Protein AF-A0A662F6Q1-F1 (afdb_monomer_lite)

Secondary structure (DSSP, 8-state):
-------------------PPPPHHHHHHTEETTEE---SSHHHHHHHHHHHHHHHHHHT--TT--TT-HHHHHHS---GGGHHHHHHHHHHHHHHIIIIITT-TTHHHHHHHHHHHHHHHHHTSHHHHHHHHHH-HHHHHTT---HHHHHHHHHHHHHHHHTTHHHHHHTTHHHHHHHHHHHHHHHH-

Radius of gyration: 21.84 Å; chains: 1; bounding box: 48×74×66 Å

Sequence (189 aa):
MRKLMLLVLMFLVGFGSLSYAMSLDDALALFHGSDIMIQYNDEGRATLEEMIAAFHDALGVPADLDETNEDVVMAFDIDSEQLDIVNKLSQAYYTYADVFLDGDPSERATYLSGKHWGLKALRMDPDFVAAESSDGFVAAVATSENLAGLYWASANWLRAGEFNVLEAVFAGVPEKTDALSRRCIELDD

Foldseek 3Di:
DDDDDDPDDPPPPPPPPPPPQQAQVNLVVLDDDNDRNADLDPVSLVSLVSSLVNLCVVQVPDPPQQLLDLVSLLPRDGDPVCLVSLLVNLVSLLCNLVRPQVPPPCSLSSLSSSLSSLVSSLVSDVQLVVLCVPPNNLRSLLVDPPLSSLVSNLSSLVVSCVVPVVVCVVVVSVVNSVSSVVSNVVNVD

pLDDT: mean 92.12, std 15.56, range [41.41, 98.94]

Structure (mmCIF, N/CA/C/O backbone):
data_AF-A0A662F6Q1-F1
#
_entry.id   AF-A0A662F6Q1-F1
#
loop_
_atom_site.group_PDB
_atom_site.id
_atom_site.type_symbol
_atom_site.label_atom_id
_atom_site.label_alt_id
_atom_site.label_comp_id
_atom_site.label_asym_id
_atom_site.label_entity_id
_atom_site.label_seq_id
_atom_site.pdbx_PDB_ins_code
_atom_site.Cartn_x
_atom_site.Cartn_y
_atom_site.Cartn_z
_atom_site.occupancy
_atom_site.B_iso_or_equiv
_atom_site.auth_seq_id
_atom_site.auth_comp_id
_atom_site.auth_asym_id
_atom_site.auth_atom_id
_atom_site.pdbx_PDB_model_num
ATOM 1 N N . MET A 1 1 ? 27.501 -54.738 -48.857 1.00 51.34 1 MET A N 1
ATOM 2 C CA . MET A 1 1 ? 28.481 -54.498 -47.772 1.00 51.34 1 MET A CA 1
ATOM 3 C C . MET A 1 1 ? 29.083 -53.099 -47.897 1.00 51.34 1 MET A C 1
ATOM 5 O O . MET A 1 1 ? 30.034 -52.915 -48.639 1.00 51.34 1 MET A O 1
ATOM 9 N N . ARG A 1 2 ? 28.487 -52.123 -47.205 1.00 41.41 2 ARG A N 1
ATOM 10 C CA . ARG A 1 2 ? 29.022 -50.798 -46.815 1.00 41.41 2 ARG A CA 1
ATOM 11 C C . ARG A 1 2 ? 27.922 -50.194 -45.921 1.00 41.41 2 ARG A C 1
ATOM 13 O O . ARG A 1 2 ? 26.905 -49.764 -46.439 1.00 41.41 2 ARG A O 1
ATOM 20 N N . LYS A 1 3 ? 27.879 -50.622 -44.651 1.00 44.47 3 LYS A N 1
ATOM 21 C CA . LYS A 1 3 ? 28.162 -49.764 -43.479 1.00 44.47 3 LYS A CA 1
ATOM 22 C C . LYS A 1 3 ? 27.286 -48.500 -43.542 1.00 44.47 3 LYS A C 1
ATOM 24 O O . LYS A 1 3 ? 27.617 -47.596 -44.290 1.00 44.47 3 LYS A O 1
ATOM 29 N N . LEU A 1 4 ? 26.076 -48.481 -42.977 1.00 49.56 4 LEU A N 1
ATOM 30 C CA . LEU A 1 4 ? 25.779 -48.457 -41.532 1.00 49.56 4 LEU A CA 1
ATOM 31 C C . LEU A 1 4 ? 26.655 -47.421 -40.802 1.00 49.56 4 LEU A C 1
ATOM 33 O O . LEU A 1 4 ? 27.668 -47.787 -40.221 1.00 49.56 4 LEU A O 1
ATOM 37 N N . MET A 1 5 ? 26.302 -46.143 -40.952 1.00 49.47 5 MET A N 1
ATOM 38 C CA . MET A 1 5 ? 26.811 -44.935 -40.272 1.00 49.47 5 MET A CA 1
ATOM 39 C C . MET A 1 5 ? 26.128 -43.768 -41.017 1.00 49.47 5 MET A C 1
ATOM 41 O O . MET A 1 5 ? 26.246 -43.710 -42.230 1.00 49.47 5 MET A O 1
ATOM 45 N N . LEU A 1 6 ? 25.331 -42.858 -40.471 1.00 44.12 6 LEU A N 1
ATOM 46 C CA . LEU A 1 6 ? 25.222 -42.297 -39.139 1.00 44.12 6 LEU A CA 1
ATOM 47 C C . LEU A 1 6 ? 23.737 -42.026 -38.856 1.00 44.12 6 LEU A C 1
ATOM 49 O O . LEU A 1 6 ? 23.114 -41.179 -39.489 1.00 44.12 6 LEU A O 1
ATOM 53 N N . LEU A 1 7 ? 23.203 -42.746 -37.877 1.00 48.00 7 LEU A N 1
ATOM 54 C CA . LEU A 1 7 ? 22.014 -42.377 -37.128 1.00 48.00 7 LEU A CA 1
ATOM 55 C C . LEU A 1 7 ? 22.542 -41.706 -35.851 1.00 48.00 7 LEU A C 1
ATOM 57 O O . LEU A 1 7 ? 22.899 -42.388 -34.898 1.00 48.00 7 LEU A O 1
ATOM 61 N N . VAL A 1 8 ? 22.715 -40.385 -35.891 1.00 49.31 8 VAL A N 1
ATOM 62 C CA . VAL A 1 8 ? 23.000 -39.526 -34.728 1.00 49.31 8 VAL A CA 1
ATOM 63 C C . VAL A 1 8 ? 22.029 -38.357 -34.873 1.00 49.31 8 VAL A C 1
ATOM 65 O O . VAL A 1 8 ? 22.216 -37.481 -35.706 1.00 49.31 8 VAL A O 1
ATOM 68 N N . LEU A 1 9 ? 20.820 -38.502 -34.339 1.00 45.47 9 LEU A N 1
ATOM 69 C CA . LEU A 1 9 ? 20.483 -37.955 -33.025 1.00 45.47 9 LEU A CA 1
ATOM 70 C C . LEU A 1 9 ? 20.738 -36.436 -32.951 1.00 45.47 9 LEU A C 1
ATOM 72 O O . LEU A 1 9 ? 21.496 -35.966 -32.114 1.00 45.47 9 LEU A O 1
ATOM 76 N N . MET A 1 10 ? 20.067 -35.660 -33.804 1.00 46.16 10 MET A N 1
ATOM 77 C CA . MET A 1 10 ? 19.691 -34.287 -33.451 1.00 46.16 10 MET A CA 1
ATOM 78 C C . MET A 1 10 ? 18.357 -34.346 -32.702 1.00 46.16 10 MET A C 1
ATOM 80 O O . MET A 1 10 ? 17.309 -33.955 -33.205 1.00 46.16 10 MET A O 1
ATOM 84 N N . PHE A 1 11 ? 18.409 -34.876 -31.478 1.00 45.88 11 PHE A N 1
ATOM 85 C CA . PHE A 1 11 ? 17.493 -34.446 -30.429 1.00 45.88 11 PHE A CA 1
ATOM 86 C C . PHE A 1 11 ? 17.928 -33.023 -30.068 1.00 45.88 11 PHE A C 1
ATOM 88 O O . PHE A 1 11 ? 18.724 -32.805 -29.158 1.00 45.88 11 PHE A O 1
ATOM 95 N N . LEU A 1 12 ? 17.455 -32.047 -30.843 1.00 46.53 12 LEU A N 1
ATOM 96 C CA . LEU A 1 12 ? 17.368 -30.667 -30.388 1.00 46.53 12 LEU A CA 1
ATOM 97 C C . LEU A 1 12 ? 16.283 -30.664 -29.307 1.00 46.53 12 LEU A C 1
ATOM 99 O O . LEU A 1 12 ? 15.119 -30.368 -29.555 1.00 46.53 12 LEU A O 1
ATOM 103 N N . VAL A 1 13 ? 16.675 -31.092 -28.105 1.00 50.56 13 VAL A N 1
ATOM 104 C CA . VAL A 1 13 ? 16.003 -30.694 -26.875 1.00 50.56 13 VAL A CA 1
ATOM 105 C C . VAL A 1 13 ? 16.227 -29.194 -26.818 1.00 50.56 13 VAL A C 1
ATOM 107 O O . VAL A 1 13 ? 17.269 -28.722 -26.369 1.00 50.56 13 VAL A O 1
ATOM 110 N N . GLY A 1 14 ? 15.280 -28.442 -27.376 1.00 45.53 14 GLY A N 1
ATOM 111 C CA . GLY A 1 14 ? 15.079 -27.077 -26.946 1.00 45.53 14 GLY A CA 1
ATOM 112 C C . GLY A 1 14 ? 14.823 -27.168 -25.454 1.00 45.53 14 GLY A C 1
ATOM 113 O O . GLY A 1 14 ? 13.735 -27.557 -25.037 1.00 45.53 14 GLY A O 1
ATOM 114 N N . PHE A 1 15 ? 15.858 -26.895 -24.662 1.00 46.69 15 PHE A N 1
ATOM 115 C CA . PHE A 1 15 ? 15.690 -26.386 -23.316 1.00 46.69 15 PHE A CA 1
ATOM 116 C C . PHE A 1 15 ? 14.888 -25.099 -23.491 1.00 46.69 15 PHE A C 1
ATOM 118 O O . PHE A 1 15 ? 15.446 -24.024 -23.687 1.00 46.69 15 PHE A O 1
ATOM 125 N N . GLY A 1 16 ? 13.561 -25.231 -23.534 1.00 43.19 16 GLY A N 1
ATOM 126 C CA . GLY A 1 16 ? 12.708 -24.139 -23.129 1.00 43.19 16 GLY A CA 1
ATOM 127 C C . GLY A 1 16 ? 13.173 -23.809 -21.726 1.00 43.19 16 GLY A C 1
ATOM 128 O O . GLY A 1 16 ? 13.164 -24.686 -20.860 1.00 43.19 16 GLY A O 1
ATOM 129 N N . SER A 1 17 ? 13.692 -22.602 -21.544 1.00 43.31 17 SER A N 1
ATOM 130 C CA . SER A 1 17 ? 13.865 -22.022 -20.227 1.00 43.31 17 SER A CA 1
ATOM 131 C C . SER A 1 17 ? 12.506 -22.156 -19.550 1.00 43.31 17 SER A C 1
ATOM 133 O O . SER A 1 17 ? 11.563 -21.453 -19.904 1.00 43.31 17 SER A O 1
ATOM 135 N N . LEU A 1 18 ? 12.358 -23.147 -18.673 1.00 46.00 18 LEU A N 1
ATOM 136 C CA . LEU A 1 18 ? 11.261 -23.170 -17.726 1.00 46.00 18 LEU A CA 1
ATOM 137 C C . LEU A 1 18 ? 11.560 -21.980 -16.821 1.00 46.00 18 LEU A C 1
ATOM 139 O O . LEU A 1 18 ? 12.354 -22.104 -15.892 1.00 46.00 18 LEU A O 1
ATOM 143 N N . SER A 1 19 ? 11.041 -20.808 -17.187 1.00 56.91 19 SER A N 1
ATOM 144 C CA . SER A 1 19 ? 10.956 -19.686 -16.263 1.00 56.91 19 SER A CA 1
ATOM 145 C C . SER A 1 19 ? 10.024 -20.179 -15.172 1.00 56.91 19 SER A C 1
ATOM 147 O O . SER A 1 19 ? 8.824 -20.333 -15.401 1.00 56.91 19 SER A O 1
ATOM 149 N N . TYR A 1 20 ? 10.595 -20.598 -14.050 1.00 67.12 20 TYR A N 1
ATOM 150 C CA . TYR A 1 20 ? 9.797 -20.886 -12.874 1.00 67.12 20 TYR A CA 1
ATOM 151 C C . TYR A 1 20 ? 9.303 -19.536 -12.371 1.00 67.12 20 TYR A C 1
ATOM 153 O O . TYR A 1 20 ? 10.116 -18.639 -12.168 1.00 67.12 20 TYR A O 1
ATOM 161 N N . ALA A 1 21 ? 7.986 -19.384 -12.241 1.00 87.06 21 ALA A N 1
ATOM 162 C CA . ALA A 1 21 ? 7.419 -18.232 -11.555 1.00 87.06 21 ALA A CA 1
ATOM 163 C C . ALA A 1 21 ? 8.021 -18.157 -10.143 1.00 87.06 21 ALA A C 1
ATOM 165 O O . ALA A 1 21 ? 8.200 -19.198 -9.498 1.00 87.06 21 ALA A O 1
ATOM 166 N N . MET A 1 22 ? 8.370 -16.948 -9.702 1.00 95.69 22 MET A N 1
ATOM 167 C CA . MET A 1 22 ? 8.921 -16.706 -8.372 1.00 95.69 22 MET A CA 1
ATOM 168 C C . MET A 1 22 ? 7.961 -17.243 -7.305 1.00 95.69 22 MET A C 1
ATOM 170 O O . MET A 1 22 ? 6.755 -17.011 -7.370 1.00 95.69 22 MET A O 1
ATOM 174 N N . SER A 1 23 ? 8.482 -17.993 -6.332 1.00 97.44 23 SER A N 1
ATOM 175 C CA . SER A 1 23 ? 7.669 -18.456 -5.208 1.00 97.44 23 SER A CA 1
ATOM 176 C C . SER A 1 23 ? 7.462 -17.336 -4.185 1.00 97.44 23 SER A C 1
ATOM 178 O O . SER A 1 23 ? 8.247 -16.390 -4.127 1.00 97.44 23 SER A O 1
ATOM 180 N N . LEU A 1 24 ? 6.440 -17.455 -3.329 1.00 97.75 24 LEU A N 1
ATOM 181 C CA . LEU A 1 24 ? 6.243 -16.509 -2.225 1.00 97.75 24 LEU A CA 1
ATOM 182 C C . LEU A 1 24 ? 7.481 -16.432 -1.314 1.00 97.75 24 LEU A C 1
ATOM 184 O O . LEU A 1 24 ? 7.874 -15.340 -0.919 1.00 97.75 24 LEU A O 1
ATOM 188 N N . ASP A 1 25 ? 8.114 -17.567 -1.011 1.00 98.00 25 ASP A N 1
ATOM 189 C CA . ASP A 1 25 ? 9.308 -17.604 -0.158 1.00 98.00 25 ASP A CA 1
ATOM 190 C C . ASP A 1 25 ? 10.487 -16.856 -0.801 1.00 98.00 25 ASP A C 1
ATOM 192 O O . ASP A 1 25 ? 11.189 -16.110 -0.116 1.00 98.00 25 ASP A O 1
ATOM 196 N N . ASP A 1 26 ? 10.679 -17.000 -2.118 1.00 97.56 26 ASP A N 1
ATOM 197 C CA . ASP A 1 26 ? 11.719 -16.274 -2.858 1.00 97.56 26 ASP A CA 1
ATOM 198 C C . ASP A 1 26 ? 11.424 -14.767 -2.905 1.00 97.56 26 ASP A C 1
ATOM 200 O O . ASP A 1 26 ? 12.321 -13.956 -2.676 1.00 97.56 26 ASP A O 1
ATOM 204 N N . ALA A 1 27 ? 10.161 -14.385 -3.129 1.00 97.88 27 ALA A N 1
ATOM 205 C CA . ALA A 1 27 ? 9.714 -12.992 -3.101 1.00 97.88 27 ALA A CA 1
ATOM 206 C C . ALA A 1 27 ? 9.932 -12.352 -1.721 1.00 97.88 27 ALA A C 1
ATOM 208 O O . ALA A 1 27 ? 10.414 -11.224 -1.612 1.00 97.88 27 ALA A O 1
ATOM 209 N N . LEU A 1 28 ? 9.624 -13.082 -0.646 1.00 97.94 28 LEU A N 1
ATOM 210 C CA . LEU A 1 28 ? 9.859 -12.632 0.725 1.00 97.94 28 LEU A CA 1
ATOM 211 C C . LEU A 1 28 ? 11.353 -12.544 1.057 1.00 97.94 28 LEU A C 1
ATOM 213 O O . LEU A 1 28 ? 11.748 -11.654 1.808 1.00 97.94 28 LEU A O 1
ATOM 217 N N . ALA A 1 29 ? 12.193 -13.406 0.480 1.00 97.69 29 ALA A N 1
ATOM 218 C CA . ALA A 1 29 ? 13.641 -13.375 0.680 1.00 97.69 29 ALA A CA 1
ATOM 219 C C . ALA A 1 29 ? 14.320 -12.124 0.089 1.00 97.69 29 ALA A C 1
ATOM 221 O O . ALA A 1 29 ? 15.439 -11.802 0.489 1.00 97.69 29 ALA A O 1
ATOM 222 N N . LEU A 1 30 ? 13.654 -11.393 -0.816 1.00 97.44 30 LEU A N 1
ATOM 223 C CA . LEU A 1 30 ? 14.132 -10.100 -1.325 1.00 97.44 30 LEU A CA 1
ATOM 224 C C . LEU A 1 30 ? 14.039 -8.976 -0.282 1.00 97.44 30 LEU A C 1
ATOM 226 O O . LEU A 1 30 ? 14.691 -7.941 -0.440 1.00 97.44 30 LEU A O 1
ATOM 230 N N . PHE A 1 31 ? 13.260 -9.161 0.788 1.00 97.69 31 PHE A N 1
ATOM 231 C CA . PHE A 1 31 ? 13.191 -8.202 1.884 1.00 97.69 31 PHE A CA 1
ATOM 232 C C . PHE A 1 31 ? 14.358 -8.369 2.853 1.00 97.69 31 PHE A C 1
ATOM 234 O O . PHE A 1 31 ? 14.544 -9.418 3.470 1.00 97.69 31 PHE A O 1
ATOM 241 N N . HIS A 1 32 ? 15.108 -7.292 3.064 1.00 94.75 32 HIS A N 1
ATOM 242 C CA . HIS A 1 32 ? 16.099 -7.193 4.129 1.00 94.75 32 HIS A CA 1
ATOM 243 C C . HIS A 1 32 ? 15.610 -6.168 5.156 1.00 94.75 32 HIS A C 1
ATOM 245 O O . HIS A 1 32 ? 15.836 -4.968 5.024 1.00 94.75 32 HIS A O 1
ATOM 251 N N . GLY A 1 33 ? 14.911 -6.648 6.187 1.00 92.62 33 GLY A N 1
ATOM 252 C CA . GLY A 1 33 ? 14.166 -5.768 7.088 1.00 92.62 33 GLY A CA 1
ATOM 253 C C . GLY A 1 33 ? 12.922 -5.221 6.388 1.00 92.62 33 GLY A C 1
ATOM 254 O O . GLY A 1 33 ? 12.104 -6.002 5.902 1.00 92.62 33 GLY A O 1
ATOM 255 N N . SER A 1 34 ? 12.780 -3.895 6.341 1.00 90.81 34 SER A N 1
ATOM 256 C CA . SER A 1 34 ? 11.700 -3.212 5.617 1.00 90.81 34 SER A CA 1
ATOM 257 C C . SER A 1 34 ? 12.021 -2.947 4.149 1.00 90.81 34 SER A C 1
ATOM 259 O O . SER A 1 34 ? 11.124 -2.539 3.424 1.00 90.81 34 SER A O 1
ATOM 261 N N . ASP A 1 35 ? 13.260 -3.149 3.701 1.00 93.69 35 ASP A N 1
ATOM 262 C CA . ASP A 1 35 ? 13.707 -2.702 2.381 1.00 93.69 35 ASP A CA 1
ATOM 263 C C . ASP A 1 35 ? 13.710 -3.845 1.363 1.00 93.69 35 ASP A C 1
ATOM 265 O O . ASP A 1 35 ? 14.066 -4.980 1.689 1.00 93.69 35 ASP A O 1
ATOM 269 N N . ILE A 1 36 ? 13.347 -3.534 0.115 1.00 97.00 36 ILE A N 1
ATOM 270 C CA . ILE A 1 36 ? 13.427 -4.464 -1.018 1.00 97.00 36 ILE A CA 1
ATOM 271 C C . ILE A 1 36 ? 14.819 -4.352 -1.647 1.00 97.00 36 ILE A C 1
ATOM 273 O O . ILE A 1 36 ? 15.200 -3.297 -2.157 1.00 97.00 36 ILE A O 1
ATOM 277 N N . MET A 1 37 ? 15.577 -5.447 -1.637 1.00 95.94 37 MET A N 1
ATOM 278 C CA . MET A 1 37 ? 16.944 -5.489 -2.157 1.00 95.94 37 MET A CA 1
ATOM 279 C C . MET A 1 37 ? 16.971 -6.002 -3.595 1.00 95.94 37 MET A C 1
ATOM 281 O O . MET A 1 37 ? 17.050 -7.202 -3.847 1.00 95.94 37 MET A O 1
ATOM 285 N N . ILE A 1 38 ? 16.961 -5.073 -4.548 1.00 94.75 38 ILE A N 1
ATOM 286 C CA . ILE A 1 38 ? 16.990 -5.363 -5.987 1.00 94.75 38 ILE A CA 1
ATOM 287 C C . ILE A 1 38 ? 18.036 -4.514 -6.708 1.00 94.75 38 ILE A C 1
ATOM 289 O O . ILE A 1 38 ? 18.454 -3.454 -6.239 1.00 94.75 38 ILE A O 1
ATOM 293 N N . GLN A 1 39 ? 18.493 -4.997 -7.862 1.00 94.38 39 GLN A N 1
ATOM 294 C CA . GLN A 1 39 ? 19.428 -4.251 -8.699 1.00 94.38 39 GLN A CA 1
ATOM 295 C C . GLN A 1 39 ? 18.710 -3.119 -9.433 1.00 94.38 39 GLN A C 1
ATOM 297 O O . GLN A 1 39 ? 17.582 -3.282 -9.884 1.00 94.38 39 GLN A O 1
ATOM 302 N N . TYR A 1 40 ? 19.383 -1.986 -9.625 1.00 95.44 40 TYR A N 1
ATOM 303 C CA . TYR A 1 40 ? 18.823 -0.898 -10.423 1.00 95.44 40 TYR A CA 1
ATOM 304 C C . TYR A 1 40 ? 19.158 -1.072 -11.915 1.00 95.44 40 TYR A C 1
ATOM 306 O O . TYR A 1 40 ? 20.058 -0.425 -12.452 1.00 95.44 40 TYR A O 1
ATOM 314 N N . ASN A 1 41 ? 18.492 -2.034 -12.557 1.00 96.69 41 ASN A N 1
ATOM 315 C CA . ASN A 1 41 ? 18.597 -2.371 -13.981 1.00 96.69 41 ASN A CA 1
ATOM 316 C C . ASN A 1 41 ? 17.357 -3.170 -14.447 1.00 96.69 41 ASN A C 1
ATOM 318 O O . ASN A 1 41 ? 16.467 -3.457 -13.649 1.00 96.69 41 ASN A O 1
ATOM 322 N N . ASP A 1 42 ? 17.314 -3.563 -15.724 1.00 96.31 42 ASP A N 1
ATOM 323 C CA . ASP A 1 42 ? 16.191 -4.326 -16.300 1.00 96.31 42 ASP A CA 1
ATOM 324 C C . ASP A 1 42 ? 15.955 -5.687 -15.619 1.00 96.31 42 ASP A C 1
ATOM 326 O O . ASP A 1 42 ? 14.822 -6.158 -15.550 1.00 96.31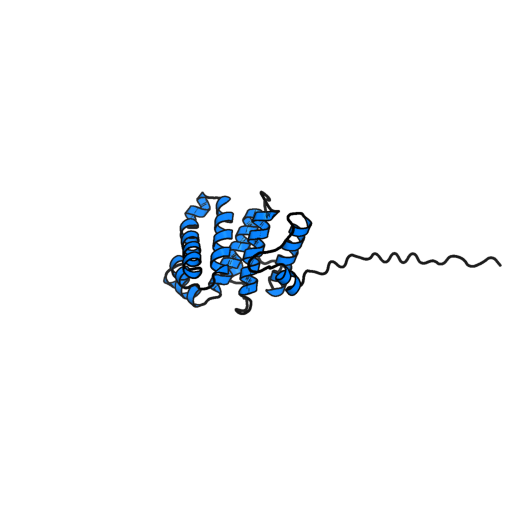 42 ASP A O 1
ATOM 330 N N . GLU A 1 43 ? 17.005 -6.322 -15.090 1.00 96.06 43 GLU A N 1
ATOM 331 C CA . GLU A 1 43 ? 16.882 -7.585 -14.351 1.00 96.06 43 GLU A CA 1
ATOM 332 C C . GLU A 1 43 ? 16.184 -7.367 -13.003 1.00 96.06 43 GLU A C 1
ATOM 334 O O . GLU A 1 43 ? 15.279 -8.120 -12.643 1.00 96.06 43 GLU A O 1
ATOM 339 N N . GLY A 1 44 ? 16.544 -6.307 -12.276 1.00 96.31 44 GLY A N 1
ATOM 340 C CA . GLY A 1 44 ? 15.866 -5.935 -11.037 1.00 96.31 44 GLY A CA 1
ATOM 341 C C . GLY A 1 44 ? 14.428 -5.473 -11.259 1.00 96.31 44 GLY A C 1
ATOM 342 O O . GLY A 1 44 ? 13.562 -5.807 -10.454 1.00 96.31 44 GLY A O 1
ATOM 343 N N . ARG A 1 45 ? 14.150 -4.798 -12.383 1.00 97.50 45 ARG A N 1
ATOM 344 C CA . ARG A 1 45 ? 12.779 -4.495 -12.815 1.00 97.50 45 ARG A CA 1
ATOM 345 C C . ARG A 1 45 ? 11.961 -5.779 -12.969 1.00 97.50 45 ARG A C 1
ATOM 347 O O . ARG A 1 45 ? 10.911 -5.897 -12.348 1.00 97.50 45 ARG A O 1
ATOM 354 N N . ALA A 1 46 ? 12.460 -6.737 -13.753 1.00 97.06 46 ALA A N 1
ATOM 355 C CA . ALA A 1 46 ? 11.782 -8.015 -13.976 1.00 97.06 46 ALA A CA 1
ATOM 356 C C . ALA A 1 46 ? 11.604 -8.803 -12.667 1.00 97.06 46 ALA A C 1
ATOM 358 O O . ALA A 1 46 ? 10.542 -9.360 -12.417 1.00 97.06 46 ALA A O 1
ATOM 359 N N . THR A 1 47 ? 12.612 -8.780 -11.791 1.00 97.00 47 THR A N 1
ATOM 36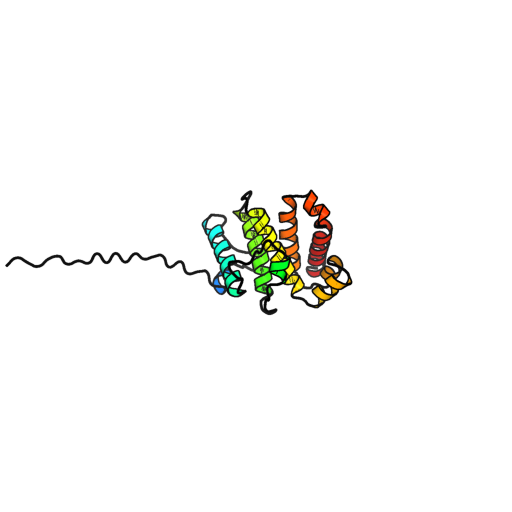0 C CA . THR A 1 47 ? 12.546 -9.400 -10.457 1.00 97.00 47 THR A CA 1
ATOM 361 C C . THR A 1 47 ? 11.399 -8.816 -9.628 1.00 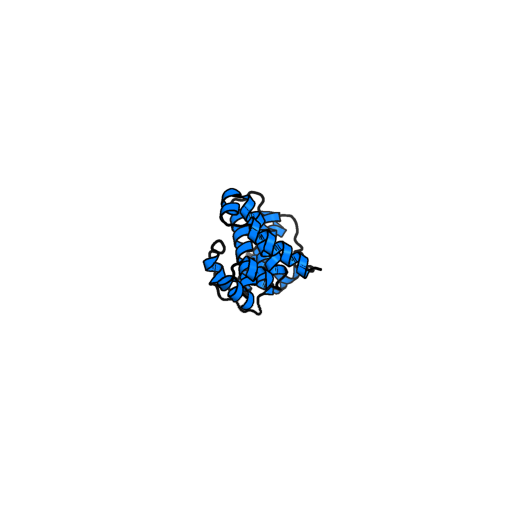97.00 47 THR A C 1
ATOM 363 O O . THR A 1 47 ? 10.681 -9.551 -8.957 1.00 97.00 47 THR A O 1
ATOM 366 N N . LEU A 1 48 ? 11.198 -7.497 -9.674 1.00 97.44 48 LEU A N 1
ATOM 367 C CA . LEU A 1 48 ? 10.131 -6.842 -8.923 1.00 97.44 48 LEU A CA 1
ATOM 368 C C . LEU A 1 48 ? 8.736 -7.110 -9.515 1.00 97.44 48 LEU A C 1
ATOM 370 O O . LEU A 1 48 ? 7.773 -7.258 -8.767 1.00 97.44 48 LEU A O 1
ATOM 374 N N . GLU A 1 49 ? 8.626 -7.233 -10.839 1.00 97.81 49 GLU A N 1
ATOM 375 C CA . GLU A 1 49 ? 7.396 -7.684 -11.507 1.00 97.81 49 GLU A CA 1
ATOM 376 C C . GLU A 1 49 ? 7.038 -9.125 -11.096 1.00 97.81 49 GLU A C 1
ATOM 378 O O . GLU A 1 49 ? 5.889 -9.407 -10.754 1.00 97.81 49 GLU A O 1
ATOM 383 N N . GLU A 1 50 ? 8.022 -10.029 -11.056 1.00 97.88 50 GLU A N 1
ATOM 384 C CA . GLU A 1 50 ? 7.836 -11.409 -10.586 1.00 97.88 50 GLU A CA 1
ATOM 385 C C . GLU A 1 50 ? 7.469 -11.476 -9.096 1.00 97.88 50 GLU A C 1
ATOM 387 O O . GLU A 1 50 ? 6.638 -12.291 -8.702 1.00 97.88 50 GLU A O 1
ATOM 392 N N . MET A 1 51 ? 8.034 -10.591 -8.273 1.00 98.31 51 MET A N 1
ATOM 393 C CA . MET A 1 51 ? 7.693 -10.450 -6.856 1.00 98.31 51 MET A CA 1
ATOM 394 C C . MET A 1 51 ? 6.237 -10.007 -6.658 1.00 98.31 51 MET A C 1
ATOM 396 O O . MET A 1 51 ? 5.533 -10.577 -5.824 1.00 98.31 51 MET A O 1
ATOM 400 N N . ILE A 1 52 ? 5.757 -9.032 -7.441 1.00 98.50 52 ILE A N 1
ATOM 401 C CA . ILE A 1 52 ? 4.344 -8.616 -7.438 1.00 98.50 52 ILE A CA 1
ATOM 402 C C . ILE A 1 52 ? 3.445 -9.792 -7.840 1.00 98.50 52 ILE A C 1
ATOM 404 O O . ILE A 1 52 ? 2.470 -10.076 -7.144 1.00 98.50 52 ILE A O 1
ATOM 408 N N . ALA A 1 53 ? 3.808 -10.525 -8.897 1.00 98.38 53 ALA A N 1
ATOM 409 C CA . ALA A 1 53 ? 3.064 -11.705 -9.335 1.00 98.38 53 ALA A CA 1
ATOM 410 C C . ALA A 1 53 ? 3.016 -12.805 -8.257 1.00 98.38 53 ALA A C 1
ATOM 412 O O . ALA A 1 53 ? 1.962 -13.390 -8.021 1.00 98.38 53 ALA A O 1
ATOM 413 N N . ALA A 1 54 ? 4.117 -13.045 -7.539 1.00 98.50 54 ALA A N 1
ATOM 414 C CA . ALA A 1 54 ? 4.153 -14.006 -6.437 1.00 98.50 54 ALA A CA 1
ATOM 415 C C . ALA A 1 54 ? 3.217 -13.607 -5.279 1.00 98.50 54 ALA A C 1
ATOM 417 O O . ALA A 1 54 ? 2.574 -14.471 -4.676 1.00 98.50 54 ALA A O 1
ATOM 418 N N . PHE A 1 55 ? 3.098 -12.309 -4.972 1.00 98.69 55 PHE A N 1
ATOM 419 C CA . PHE A 1 55 ? 2.126 -11.825 -3.986 1.00 98.69 55 PHE A CA 1
ATOM 420 C C . PHE A 1 55 ? 0.689 -11.934 -4.479 1.00 98.69 55 PHE A C 1
ATOM 422 O O . PHE A 1 55 ? -0.175 -12.332 -3.699 1.00 98.69 55 PHE A O 1
ATOM 429 N N . HIS A 1 56 ? 0.423 -11.635 -5.751 1.00 98.62 56 HIS A N 1
ATOM 430 C CA . HIS A 1 56 ? -0.887 -11.873 -6.358 1.00 98.62 56 HIS A CA 1
ATOM 431 C C . HIS A 1 56 ? -1.300 -13.336 -6.245 1.00 98.62 56 HIS A C 1
ATOM 433 O O . HIS A 1 56 ? -2.389 -13.614 -5.748 1.00 98.62 56 HIS A O 1
ATOM 439 N N . ASP A 1 57 ? -0.416 -14.263 -6.612 1.00 98.12 57 ASP A N 1
ATOM 440 C CA . ASP A 1 57 ? -0.669 -15.701 -6.513 1.00 98.12 57 ASP A CA 1
ATOM 441 C C . ASP A 1 57 ? -0.930 -16.131 -5.061 1.00 98.12 57 ASP A C 1
ATOM 443 O O . ASP A 1 57 ? -1.871 -16.880 -4.792 1.00 98.12 57 ASP A O 1
ATOM 447 N N . ALA A 1 58 ? -0.141 -15.626 -4.108 1.00 98.25 58 ALA A N 1
ATOM 448 C CA . ALA A 1 58 ? -0.311 -15.924 -2.686 1.00 98.25 58 ALA A CA 1
ATOM 449 C C . ALA A 1 58 ? -1.640 -15.401 -2.117 1.00 98.25 58 ALA A C 1
ATOM 451 O O . ALA A 1 58 ? -2.270 -16.074 -1.301 1.00 98.25 58 ALA A O 1
ATOM 452 N N . LEU A 1 59 ? -2.067 -14.213 -2.546 1.00 98.44 59 LEU A N 1
ATOM 453 C CA . LEU A 1 59 ? -3.332 -13.588 -2.155 1.00 98.44 59 LEU A CA 1
ATOM 454 C C . LEU A 1 59 ? -4.531 -14.120 -2.959 1.00 98.44 59 LEU A C 1
ATOM 456 O O . LEU A 1 59 ? -5.671 -13.801 -2.634 1.00 98.44 59 LEU A O 1
ATOM 460 N N . GLY A 1 60 ? -4.297 -14.917 -4.006 1.00 98.12 60 GLY A N 1
ATOM 461 C CA . GLY A 1 60 ? -5.342 -15.398 -4.909 1.00 98.12 60 GLY A CA 1
ATOM 462 C C . GLY A 1 60 ? -5.973 -14.293 -5.760 1.00 98.12 60 GLY A C 1
ATOM 463 O O . GLY A 1 60 ? -7.152 -14.394 -6.106 1.00 98.12 60 GLY A O 1
ATOM 464 N N . VAL A 1 61 ? -5.219 -13.233 -6.073 1.00 98.06 61 VAL A N 1
ATOM 465 C CA . VAL A 1 61 ? -5.693 -12.094 -6.871 1.00 98.06 61 VAL A CA 1
ATOM 466 C C . VAL A 1 61 ? -6.053 -12.569 -8.283 1.00 98.06 61 VAL A C 1
ATOM 468 O O . VAL A 1 61 ? -5.210 -13.145 -8.973 1.00 98.06 61 VAL A O 1
ATOM 471 N N . PRO A 1 62 ? -7.295 -12.346 -8.750 1.00 97.38 62 PRO A N 1
ATOM 472 C CA . PRO A 1 62 ? -7.677 -12.678 -10.114 1.00 97.38 62 PRO A CA 1
ATOM 473 C C . PRO A 1 62 ? -6.877 -11.861 -11.130 1.00 97.38 62 PRO A C 1
ATOM 475 O O . PRO A 1 62 ? -6.715 -10.655 -10.972 1.00 97.38 62 PRO A O 1
ATOM 478 N N . ALA A 1 63 ? -6.453 -12.498 -12.223 1.00 94.81 63 ALA A N 1
ATOM 479 C CA . ALA A 1 63 ? -5.687 -11.838 -13.285 1.00 94.81 63 ALA A CA 1
ATOM 480 C C . ALA A 1 63 ? -6.441 -10.684 -13.984 1.00 94.81 63 ALA A C 1
ATOM 482 O O . ALA A 1 63 ? -5.833 -9.905 -14.714 1.00 94.81 63 ALA A O 1
ATOM 483 N N . ASP A 1 64 ? -7.762 -10.603 -13.816 1.00 96.25 64 ASP A N 1
ATOM 484 C CA . ASP A 1 64 ? -8.638 -9.566 -14.361 1.00 96.25 64 ASP A CA 1
ATOM 485 C C . ASP A 1 64 ? -9.133 -8.557 -13.309 1.00 96.25 64 ASP A C 1
ATOM 487 O O . ASP A 1 64 ? -9.992 -7.728 -13.622 1.00 96.25 64 ASP A O 1
ATOM 491 N N . LEU A 1 65 ? -8.602 -8.596 -12.079 1.00 98.19 65 LEU A N 1
ATOM 492 C CA . LEU A 1 65 ? -8.906 -7.597 -11.057 1.00 98.19 65 LEU A CA 1
ATOM 493 C C . LEU A 1 65 ? -8.373 -6.223 -11.497 1.00 98.19 65 LEU A C 1
ATOM 495 O O . LEU A 1 65 ? -7.179 -6.044 -11.720 1.00 98.19 65 LEU A O 1
ATOM 499 N N . ASP A 1 66 ? -9.254 -5.227 -11.591 1.00 98.38 66 ASP A N 1
ATOM 500 C CA . ASP A 1 66 ? -8.840 -3.843 -11.834 1.00 98.38 66 ASP A CA 1
ATOM 501 C C . ASP A 1 66 ? -8.324 -3.208 -10.537 1.00 98.38 66 ASP A C 1
ATOM 503 O O . ASP A 1 66 ? -9.075 -2.608 -9.767 1.00 98.38 66 ASP A O 1
ATOM 507 N N . GLU A 1 67 ? -7.021 -3.332 -10.297 1.00 98.44 67 GLU A N 1
ATOM 508 C CA . GLU A 1 67 ? -6.358 -2.778 -9.111 1.00 98.44 67 GLU A CA 1
ATOM 509 C C . GLU A 1 67 ? -6.330 -1.238 -9.089 1.00 98.44 67 GLU A C 1
ATOM 511 O O . GLU A 1 67 ? -6.114 -0.627 -8.039 1.00 98.44 67 GLU A O 1
ATOM 516 N N . THR A 1 68 ? -6.626 -0.579 -10.215 1.00 98.06 68 THR A N 1
ATOM 517 C CA . THR A 1 68 ? -6.763 0.884 -10.272 1.00 98.06 68 THR A CA 1
ATOM 518 C C . THR A 1 68 ? -8.124 1.375 -9.776 1.00 98.06 68 THR A C 1
ATOM 520 O O . THR A 1 68 ? -8.325 2.582 -9.618 1.00 98.06 68 THR A O 1
ATOM 523 N N . ASN A 1 69 ? -9.046 0.459 -9.472 1.00 98.44 69 ASN A N 1
ATOM 524 C CA . ASN A 1 69 ? -10.355 0.751 -8.915 1.00 98.44 69 ASN A CA 1
ATOM 525 C C . ASN A 1 69 ? -10.404 0.385 -7.424 1.00 98.44 69 ASN A C 1
ATOM 527 O O . ASN A 1 69 ? -10.387 -0.787 -7.050 1.00 98.44 69 ASN A O 1
ATOM 531 N N . GLU A 1 70 ? -10.502 1.407 -6.568 1.00 98.12 70 GLU A N 1
ATOM 532 C CA . GLU A 1 70 ? -10.520 1.231 -5.113 1.00 98.12 70 GLU A CA 1
ATOM 533 C C . GLU A 1 70 ? -11.641 0.288 -4.658 1.00 98.12 70 GLU A C 1
ATOM 535 O O . GLU A 1 70 ? -11.382 -0.631 -3.885 1.00 98.12 70 GLU A O 1
ATOM 540 N N . ASP A 1 71 ? -12.861 0.460 -5.174 1.00 98.38 71 ASP A N 1
ATOM 541 C CA . ASP A 1 71 ? -14.027 -0.329 -4.759 1.00 98.38 71 ASP A CA 1
ATOM 542 C C . ASP A 1 71 ? -13.846 -1.819 -5.084 1.00 98.38 71 ASP A C 1
ATOM 544 O O . ASP A 1 71 ? -14.248 -2.686 -4.305 1.00 98.38 71 ASP A O 1
ATOM 548 N N . VAL A 1 72 ? -13.203 -2.122 -6.215 1.00 98.50 72 VAL A N 1
ATOM 549 C CA . VAL A 1 72 ? -12.913 -3.493 -6.657 1.00 98.50 72 VAL A CA 1
ATOM 550 C C . VAL A 1 72 ? -11.890 -4.157 -5.732 1.00 98.50 72 VAL A C 1
ATOM 552 O O . VAL A 1 72 ? -12.128 -5.271 -5.264 1.00 98.50 72 VAL A O 1
ATOM 555 N N . VAL A 1 73 ? -10.799 -3.462 -5.396 1.00 98.62 73 VAL A N 1
ATOM 556 C CA . VAL A 1 73 ? -9.785 -3.966 -4.451 1.00 98.62 73 VAL A CA 1
ATOM 557 C C . VAL A 1 73 ? -10.375 -4.125 -3.044 1.00 98.62 73 VAL A C 1
ATOM 559 O O . VAL A 1 73 ? -10.138 -5.131 -2.372 1.00 98.62 73 VAL A O 1
ATOM 562 N N . MET A 1 74 ? -11.198 -3.177 -2.585 1.00 98.44 74 MET A N 1
ATOM 563 C CA . MET A 1 74 ? -11.848 -3.272 -1.272 1.00 98.44 74 MET A CA 1
ATOM 564 C C . MET A 1 74 ? -12.828 -4.444 -1.184 1.00 98.44 74 MET A C 1
ATOM 566 O O . MET A 1 74 ? -12.900 -5.081 -0.134 1.00 98.44 74 MET A O 1
ATOM 570 N N . ALA A 1 75 ? -13.541 -4.763 -2.264 1.00 98.12 75 ALA A N 1
ATOM 571 C CA . ALA A 1 75 ? -14.488 -5.875 -2.302 1.00 98.12 75 ALA A CA 1
ATOM 572 C C . ALA A 1 75 ? -13.823 -7.261 -2.388 1.00 98.12 75 ALA A C 1
ATOM 574 O O . ALA A 1 75 ? -14.470 -8.257 -2.065 1.00 98.12 75 ALA A O 1
ATOM 575 N N . PHE A 1 76 ? -12.562 -7.344 -2.821 1.00 98.25 76 PHE A N 1
ATOM 576 C CA . PHE A 1 76 ? -11.834 -8.609 -2.933 1.00 98.25 76 PHE A CA 1
ATOM 577 C C . PHE A 1 76 ? -11.511 -9.192 -1.548 1.00 98.25 76 PHE A C 1
ATOM 579 O O . PHE A 1 76 ? -10.814 -8.559 -0.764 1.00 98.25 76 PHE A O 1
ATOM 586 N N . ASP A 1 77 ? -12.037 -10.368 -1.211 1.00 97.69 77 ASP A N 1
ATOM 587 C CA . ASP A 1 77 ? -11.873 -10.960 0.124 1.00 97.69 77 ASP A CA 1
ATOM 588 C C . ASP A 1 77 ? -10.456 -11.509 0.345 1.00 97.69 77 ASP A C 1
ATOM 590 O O . ASP A 1 77 ? -9.894 -12.146 -0.544 1.00 97.69 77 ASP A O 1
ATOM 594 N N . ILE A 1 78 ? -9.883 -11.248 1.522 1.00 97.62 78 ILE A N 1
ATOM 595 C CA . ILE A 1 78 ? -8.514 -11.644 1.886 1.00 97.62 78 ILE A CA 1
ATOM 596 C C . ILE A 1 78 ? -8.512 -12.080 3.337 1.00 97.62 78 ILE A C 1
ATOM 598 O O . ILE A 1 78 ? -9.083 -11.400 4.193 1.00 97.62 78 ILE A O 1
ATOM 602 N N . ASP A 1 79 ? -7.820 -13.178 3.622 1.00 97.44 79 ASP A N 1
ATOM 603 C CA . ASP A 1 79 ? -7.649 -13.624 4.994 1.00 97.44 79 ASP A CA 1
ATOM 604 C C . ASP A 1 79 ? -6.833 -12.595 5.794 1.00 97.44 79 ASP A C 1
ATOM 606 O O . ASP A 1 79 ? -5.773 -12.133 5.369 1.00 97.44 79 ASP A O 1
ATOM 610 N N . SER A 1 80 ? -7.311 -12.257 6.990 1.00 96.06 80 SER A N 1
ATOM 611 C CA . SER A 1 80 ? -6.594 -11.416 7.950 1.00 96.06 80 SER A CA 1
ATOM 612 C C . SER A 1 80 ? -5.155 -11.879 8.228 1.00 96.06 80 SER A C 1
ATOM 614 O O . SER A 1 80 ? -4.287 -11.040 8.469 1.00 96.06 80 SER A O 1
ATOM 616 N N . GLU A 1 81 ? -4.869 -13.183 8.135 1.00 97.75 81 GLU A N 1
ATOM 617 C CA . GLU A 1 81 ? -3.518 -13.739 8.300 1.00 97.75 81 GLU A CA 1
ATOM 618 C C . GLU A 1 81 ? -2.546 -13.295 7.190 1.00 97.75 81 GLU A C 1
ATOM 620 O O . GLU A 1 81 ? -1.330 -13.344 7.371 1.00 97.75 81 GLU A O 1
ATOM 625 N N . GLN A 1 82 ? -3.060 -12.807 6.058 1.00 98.44 82 GLN A N 1
ATOM 626 C CA . GLN A 1 82 ? -2.272 -12.357 4.907 1.00 98.44 82 GLN A CA 1
ATOM 627 C C . GLN A 1 82 ? -1.986 -10.849 4.916 1.00 98.44 82 GLN A C 1
ATOM 629 O O . GLN A 1 82 ? -1.429 -10.328 3.949 1.00 98.44 82 GLN A O 1
ATOM 634 N N . LEU A 1 83 ? -2.324 -10.140 6.000 1.00 98.62 83 LEU A N 1
ATOM 635 C CA . LEU A 1 83 ? -2.125 -8.693 6.131 1.00 98.62 83 LEU A CA 1
ATOM 636 C C . LEU A 1 83 ? -0.695 -8.243 5.781 1.00 98.62 83 LEU A C 1
ATOM 638 O O . LEU A 1 83 ? -0.509 -7.235 5.100 1.00 98.62 83 LEU A O 1
ATOM 642 N N . ASP A 1 84 ? 0.318 -8.996 6.215 1.00 98.38 84 ASP A N 1
ATOM 643 C CA . ASP A 1 84 ? 1.719 -8.682 5.914 1.00 98.38 84 ASP A CA 1
ATOM 644 C C . ASP A 1 84 ? 2.017 -8.739 4.405 1.00 98.38 84 ASP A C 1
ATOM 646 O O . ASP A 1 84 ? 2.672 -7.849 3.865 1.00 98.38 84 ASP A O 1
ATOM 650 N N . ILE A 1 85 ? 1.462 -9.725 3.693 1.00 98.69 85 ILE A N 1
ATOM 651 C CA . ILE A 1 85 ? 1.616 -9.853 2.236 1.00 98.69 85 ILE A CA 1
ATOM 652 C C . ILE A 1 85 ? 0.934 -8.677 1.527 1.00 98.69 85 ILE A C 1
ATOM 654 O O . ILE A 1 85 ? 1.502 -8.111 0.596 1.00 98.69 85 ILE A O 1
ATOM 658 N N . VAL A 1 86 ? -0.242 -8.250 1.997 1.00 98.88 86 VAL A N 1
ATOM 659 C CA . VAL A 1 86 ? -0.950 -7.078 1.452 1.00 98.88 86 VAL A CA 1
ATOM 660 C C . VAL A 1 86 ? -0.124 -5.796 1.617 1.00 98.88 86 VAL A C 1
ATOM 662 O O . VAL A 1 86 ? 0.027 -5.024 0.666 1.00 98.88 86 VAL A O 1
ATOM 665 N N . ASN A 1 87 ? 0.466 -5.584 2.797 1.00 98.81 87 ASN A N 1
ATOM 666 C CA . ASN A 1 87 ? 1.374 -4.462 3.044 1.00 98.81 87 ASN A CA 1
ATOM 667 C C . ASN A 1 87 ? 2.590 -4.502 2.100 1.00 98.81 87 ASN A C 1
ATOM 669 O O . ASN A 1 87 ? 2.951 -3.486 1.502 1.00 98.81 87 ASN A O 1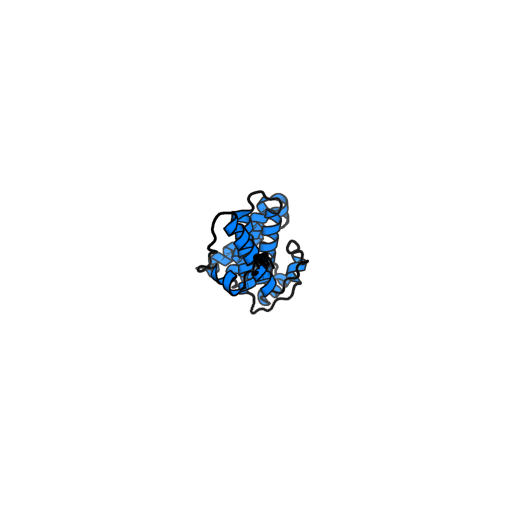
ATOM 673 N N . LYS A 1 88 ? 3.202 -5.678 1.928 1.00 98.81 88 LYS A N 1
ATOM 674 C CA . LYS A 1 88 ? 4.362 -5.878 1.046 1.00 98.81 88 LYS A CA 1
ATOM 675 C C . LYS A 1 88 ? 4.027 -5.692 -0.431 1.00 98.81 88 LYS A C 1
ATOM 677 O O . LYS A 1 88 ? 4.859 -5.168 -1.165 1.00 98.81 88 LYS A O 1
ATOM 682 N N . LEU A 1 89 ? 2.817 -6.042 -0.860 1.00 98.88 89 LEU A N 1
ATOM 683 C CA . LEU A 1 89 ? 2.333 -5.763 -2.211 1.00 98.88 89 LEU A CA 1
ATOM 684 C C . LEU A 1 89 ? 2.197 -4.251 -2.457 1.00 98.88 89 LEU A C 1
ATOM 686 O O . LEU A 1 89 ? 2.677 -3.748 -3.471 1.00 98.88 89 LEU A O 1
ATOM 690 N N . SER A 1 90 ? 1.621 -3.506 -1.506 1.00 98.88 90 SER A N 1
ATOM 691 C CA . SER A 1 90 ? 1.550 -2.036 -1.576 1.00 98.88 90 SER A CA 1
ATOM 692 C C . SER A 1 90 ? 2.938 -1.395 -1.700 1.00 98.88 90 SER A C 1
ATOM 694 O O . SER A 1 90 ? 3.140 -0.484 -2.510 1.00 98.88 90 SER A O 1
ATOM 696 N N . GLN A 1 91 ? 3.909 -1.913 -0.944 1.00 98.81 91 GLN A N 1
ATOM 697 C CA . GLN A 1 91 ? 5.307 -1.504 -1.030 1.00 98.81 91 GLN A CA 1
ATOM 698 C C . GLN A 1 91 ? 5.946 -1.847 -2.379 1.00 98.81 91 GLN A C 1
ATOM 700 O O . GLN A 1 91 ? 6.587 -0.989 -2.980 1.00 98.81 91 GLN A O 1
ATOM 705 N N . ALA A 1 92 ? 5.780 -3.079 -2.863 1.00 98.75 92 ALA A N 1
ATOM 706 C CA . ALA A 1 92 ? 6.365 -3.522 -4.125 1.00 98.75 92 ALA A CA 1
ATOM 707 C C . ALA A 1 92 ? 5.876 -2.659 -5.295 1.00 98.75 92 ALA A C 1
ATOM 709 O O . ALA A 1 92 ? 6.681 -2.258 -6.135 1.00 98.75 92 ALA A O 1
ATOM 710 N N . TYR A 1 93 ? 4.593 -2.282 -5.296 1.00 98.88 93 TYR A N 1
ATOM 711 C CA . TYR A 1 93 ? 4.049 -1.326 -6.258 1.00 98.88 93 TYR A CA 1
ATOM 712 C C . TYR A 1 93 ? 4.712 0.047 -6.184 1.00 98.88 93 TYR A C 1
ATOM 714 O O . TYR A 1 93 ? 5.092 0.588 -7.224 1.00 98.88 93 TYR A O 1
ATOM 722 N N . TYR A 1 94 ? 4.890 0.589 -4.975 1.00 98.75 94 TYR A N 1
ATOM 723 C CA . TYR A 1 94 ? 5.589 1.860 -4.796 1.00 98.75 94 TYR A CA 1
ATOM 724 C C . TYR A 1 94 ? 7.009 1.781 -5.356 1.00 98.75 94 TYR A C 1
ATOM 726 O O . TYR A 1 94 ? 7.401 2.612 -6.170 1.00 98.75 94 TYR A O 1
ATOM 734 N N . THR A 1 95 ? 7.773 0.764 -4.946 1.00 98.38 95 THR A N 1
ATOM 735 C CA . THR A 1 95 ? 9.158 0.573 -5.387 1.00 98.38 95 THR A CA 1
ATOM 736 C C . THR A 1 95 ? 9.234 0.388 -6.899 1.00 98.38 95 THR A C 1
ATOM 738 O O . THR A 1 95 ? 10.134 0.932 -7.529 1.00 98.38 95 THR A O 1
ATOM 741 N N . TYR A 1 96 ? 8.286 -0.327 -7.504 1.00 98.56 96 TYR A N 1
ATOM 742 C CA . TYR A 1 96 ? 8.280 -0.563 -8.945 1.00 98.56 96 TYR A CA 1
ATOM 743 C C . TYR A 1 96 ? 8.057 0.730 -9.721 1.00 98.56 96 TYR A C 1
ATOM 745 O O . TYR A 1 96 ? 8.815 1.027 -10.646 1.00 98.56 96 TYR A O 1
ATOM 753 N N . ALA A 1 97 ? 7.072 1.524 -9.300 1.00 98.38 97 ALA A N 1
ATOM 754 C CA . ALA A 1 97 ? 6.798 2.818 -9.902 1.00 98.38 97 ALA A CA 1
ATOM 755 C C . ALA A 1 97 ? 7.967 3.800 -9.726 1.00 98.38 97 ALA A C 1
ATOM 757 O O . ALA A 1 97 ? 8.487 4.300 -10.723 1.00 98.38 97 ALA A O 1
ATOM 758 N N . ASP A 1 98 ? 8.411 4.022 -8.486 1.00 97.38 98 ASP A N 1
ATOM 759 C CA . ASP A 1 98 ? 9.404 5.050 -8.129 1.00 97.38 98 ASP A CA 1
ATOM 760 C C . ASP A 1 98 ? 10.793 4.744 -8.700 1.00 97.38 98 ASP A C 1
ATOM 762 O O . ASP A 1 98 ? 11.515 5.658 -9.092 1.00 97.38 98 ASP A O 1
ATOM 766 N N . VAL A 1 99 ? 11.166 3.463 -8.792 1.00 97.00 99 VAL A N 1
ATOM 767 C CA . VAL A 1 99 ? 12.499 3.071 -9.262 1.00 97.00 99 VAL A CA 1
ATOM 768 C C . VAL A 1 99 ? 12.540 2.857 -10.773 1.00 97.00 99 VAL A C 1
ATOM 770 O O . VAL A 1 99 ? 13.522 3.250 -11.394 1.00 97.00 99 VAL A O 1
ATOM 773 N N . PHE A 1 100 ? 11.532 2.229 -11.390 1.00 98.12 100 PHE A N 1
ATOM 774 C CA . PHE A 1 100 ? 11.680 1.708 -12.759 1.00 98.12 100 PHE A CA 1
ATOM 775 C C . PHE A 1 100 ? 10.768 2.317 -13.815 1.00 98.12 100 PHE A C 1
ATOM 777 O O . PHE A 1 100 ? 11.028 2.091 -15.000 1.00 98.12 100 PHE A O 1
ATOM 784 N N . LEU A 1 101 ? 9.706 3.031 -13.435 1.00 97.56 101 LEU A N 1
ATOM 785 C CA . LEU A 1 101 ? 8.737 3.515 -14.416 1.00 97.56 101 LEU A CA 1
ATOM 786 C C . LEU A 1 101 ? 9.045 4.924 -14.932 1.00 97.56 101 LEU A C 1
ATOM 788 O O . LEU A 1 101 ? 8.847 5.128 -16.119 1.00 97.56 101 LEU A O 1
ATOM 792 N N . ASP A 1 102 ? 9.558 5.847 -14.110 1.00 91.75 102 ASP A N 1
ATOM 793 C CA . ASP A 1 102 ? 9.997 7.219 -14.475 1.00 91.75 102 ASP A CA 1
ATOM 794 C C . ASP A 1 102 ? 9.418 7.778 -15.799 1.00 91.75 102 ASP A C 1
ATOM 796 O O . ASP A 1 102 ? 10.055 7.764 -16.860 1.00 91.75 102 ASP A O 1
ATOM 800 N N . GLY A 1 103 ? 8.173 8.256 -15.755 1.00 91.69 103 GLY A N 1
ATOM 801 C CA . GLY A 1 103 ? 7.467 8.827 -16.901 1.00 91.69 103 GLY A CA 1
ATOM 802 C C . GLY A 1 103 ? 6.787 7.812 -17.827 1.00 91.69 103 GLY A C 1
ATOM 803 O O . GLY A 1 103 ? 6.157 8.224 -18.809 1.00 91.69 103 GLY A O 1
ATOM 804 N N . ASP A 1 104 ? 6.871 6.510 -17.540 1.00 97.19 104 ASP A N 1
ATOM 805 C CA . ASP A 1 104 ? 6.082 5.481 -18.218 1.00 97.19 104 ASP A CA 1
ATOM 806 C C . ASP A 1 104 ? 4.577 5.763 -18.030 1.00 97.19 104 ASP A C 1
ATOM 808 O O . ASP A 1 104 ? 4.130 6.090 -16.925 1.00 97.19 104 ASP A O 1
ATOM 812 N N . PRO A 1 105 ? 3.749 5.630 -19.084 1.00 96.94 105 PRO A N 1
ATOM 813 C CA . PRO A 1 105 ? 2.306 5.832 -18.982 1.00 96.94 105 PRO A CA 1
ATOM 814 C C . PRO A 1 105 ? 1.600 5.014 -17.888 1.00 96.94 105 PRO A C 1
ATOM 816 O O . PRO A 1 105 ? 0.527 5.428 -17.441 1.00 96.94 105 PRO A O 1
ATOM 819 N N . SER A 1 106 ? 2.151 3.871 -17.462 1.00 97.56 106 SER A N 1
ATOM 820 C CA . SER A 1 106 ? 1.583 3.059 -16.384 1.00 97.56 106 SER A CA 1
ATOM 821 C C . SER A 1 106 ? 1.959 3.540 -14.982 1.00 97.56 106 SER A C 1
ATOM 823 O O . SER A 1 106 ? 1.332 3.095 -14.029 1.00 97.56 106 SER A O 1
ATOM 825 N N . GLU A 1 107 ? 2.918 4.457 -14.822 1.00 98.38 107 GLU A N 1
ATOM 826 C CA . GLU A 1 107 ? 3.465 4.861 -13.517 1.00 98.38 107 GLU A CA 1
ATOM 827 C C . GLU A 1 107 ? 2.380 5.300 -12.526 1.00 98.38 107 GLU A C 1
ATOM 829 O O . GLU A 1 107 ? 2.279 4.771 -11.417 1.00 98.38 107 GLU A O 1
ATOM 834 N N . ARG A 1 108 ? 1.488 6.205 -12.947 1.00 98.06 108 ARG A N 1
ATOM 835 C CA . ARG A 1 108 ? 0.368 6.645 -12.102 1.00 98.06 108 ARG A CA 1
ATOM 836 C C . ARG A 1 108 ? -0.552 5.487 -11.719 1.00 98.06 108 ARG A C 1
ATOM 838 O O . ARG A 1 108 ? -1.024 5.438 -10.586 1.00 98.06 108 ARG A O 1
ATOM 845 N N . ALA A 1 109 ? -0.853 4.596 -12.663 1.00 98.44 109 ALA A N 1
ATOM 846 C CA . ALA A 1 109 ? -1.728 3.453 -12.415 1.00 98.44 109 ALA A CA 1
ATOM 847 C C . ALA A 1 109 ? -1.097 2.494 -11.397 1.00 98.44 109 ALA A C 1
ATOM 849 O O . ALA A 1 109 ? -1.783 2.061 -10.478 1.00 98.44 109 ALA A O 1
ATOM 850 N N . THR A 1 110 ? 0.212 2.263 -11.490 1.00 98.75 110 THR A N 1
ATOM 851 C CA . THR A 1 110 ? 0.984 1.467 -10.530 1.00 98.75 110 THR A CA 1
ATOM 852 C C . THR A 1 110 ? 0.925 2.059 -9.119 1.00 98.75 110 THR A C 1
ATOM 854 O O . THR A 1 110 ? 0.626 1.336 -8.169 1.00 98.75 110 THR A O 1
ATOM 857 N N . TYR A 1 111 ? 1.117 3.377 -8.964 1.00 98.75 111 TYR A N 1
ATOM 858 C CA . TYR A 1 111 ? 0.933 4.029 -7.661 1.00 98.75 111 TYR A CA 1
ATOM 859 C C . TYR A 1 111 ? -0.509 3.917 -7.149 1.00 98.75 111 TYR A C 1
ATOM 861 O O . TYR A 1 111 ? -0.726 3.751 -5.952 1.00 98.75 111 TYR A O 1
ATOM 869 N N . LEU A 1 112 ? -1.520 3.987 -8.022 1.00 98.69 112 LEU A N 1
ATOM 870 C CA . LEU A 1 112 ? -2.912 3.785 -7.606 1.00 98.69 112 LEU A CA 1
ATOM 871 C C . LEU A 1 112 ? -3.163 2.357 -7.113 1.00 98.69 112 LEU A C 1
ATOM 873 O O . LEU A 1 112 ? -3.785 2.204 -6.063 1.00 98.69 112 LEU A O 1
ATOM 877 N N . SER A 1 113 ? -2.635 1.339 -7.796 1.00 98.81 113 SER A N 1
ATOM 878 C CA . SER A 1 113 ? -2.681 -0.047 -7.316 1.00 98.81 113 SER A CA 1
ATOM 879 C C . SER A 1 113 ? -2.034 -0.160 -5.934 1.00 98.81 113 SER A C 1
ATOM 881 O O . SER A 1 113 ? -2.670 -0.624 -4.987 1.00 98.81 113 SER A O 1
ATOM 883 N N . GLY A 1 114 ? -0.816 0.369 -5.769 1.00 98.81 114 GLY A N 1
ATOM 884 C CA . GLY A 1 114 ? -0.120 0.391 -4.480 1.00 98.81 114 GLY A CA 1
ATOM 885 C C . GLY A 1 114 ? -0.917 1.098 -3.380 1.00 98.81 114 GLY A C 1
ATOM 886 O O . GLY A 1 114 ? -1.061 0.561 -2.279 1.00 98.81 114 GLY A O 1
ATOM 887 N N . LYS A 1 115 ? -1.518 2.258 -3.680 1.00 98.75 115 LYS A N 1
ATOM 888 C CA . LYS A 1 115 ? -2.412 2.993 -2.768 1.00 98.75 115 LYS A CA 1
ATOM 889 C C . LYS A 1 115 ? -3.577 2.106 -2.332 1.00 98.75 115 LYS A C 1
ATOM 891 O O . LYS A 1 115 ? -3.858 2.032 -1.138 1.00 98.75 115 LYS A O 1
ATOM 896 N N . HIS A 1 116 ? -4.279 1.468 -3.266 1.00 98.94 116 HIS A N 1
ATOM 897 C CA . HIS A 1 116 ? -5.466 0.678 -2.938 1.00 98.94 116 HIS A CA 1
ATOM 898 C C . HIS A 1 116 ? -5.124 -0.542 -2.088 1.00 98.94 116 HIS A C 1
ATOM 900 O O . HIS A 1 116 ? -5.829 -0.801 -1.120 1.00 98.94 116 HIS A O 1
ATOM 906 N N . TRP A 1 117 ? -4.010 -1.222 -2.347 1.00 98.88 117 TRP A N 1
ATOM 907 C CA . TRP A 1 117 ? -3.551 -2.303 -1.472 1.00 98.88 117 TRP A CA 1
ATOM 908 C C . TRP A 1 117 ? -3.136 -1.817 -0.080 1.00 98.88 117 TRP A C 1
ATOM 910 O O . TRP A 1 117 ? -3.459 -2.463 0.914 1.00 98.88 117 TRP A O 1
ATOM 920 N N . GLY A 1 118 ? -2.522 -0.636 0.026 1.00 98.81 118 GLY A N 1
ATOM 921 C CA . GLY A 1 118 ? -2.235 -0.017 1.324 1.00 98.81 118 GLY A CA 1
ATOM 922 C C . GLY A 1 118 ? -3.516 0.307 2.103 1.00 98.81 118 GLY A C 1
ATOM 923 O O . GLY A 1 118 ? -3.638 -0.025 3.279 1.00 98.81 118 GLY A O 1
ATOM 924 N N . LEU A 1 119 ? -4.523 0.883 1.436 1.00 98.81 119 LEU A N 1
ATOM 925 C CA . LEU A 1 119 ? -5.837 1.136 2.040 1.00 98.81 119 LEU A CA 1
ATOM 926 C C . LEU A 1 119 ? -6.577 -0.157 2.399 1.00 98.81 119 LEU A C 1
ATOM 928 O O . LEU A 1 119 ? -7.273 -0.196 3.413 1.00 98.81 119 LEU A O 1
ATOM 932 N N . LYS A 1 120 ? -6.415 -1.217 1.600 1.00 98.81 120 LYS A N 1
ATOM 933 C CA . LYS A 1 120 ? -6.979 -2.538 1.881 1.00 98.81 120 LYS A CA 1
ATOM 934 C C . LYS A 1 120 ? -6.421 -3.058 3.196 1.00 98.81 120 LYS A C 1
ATOM 936 O O . LYS A 1 120 ? -7.204 -3.453 4.049 1.00 98.81 120 LYS A O 1
ATOM 941 N N . ALA A 1 121 ? -5.106 -2.967 3.389 1.00 98.81 121 ALA A N 1
ATOM 942 C CA . ALA A 1 121 ? -4.453 -3.374 4.628 1.00 98.81 121 ALA A CA 1
ATOM 943 C C . ALA A 1 121 ? -4.989 -2.628 5.861 1.00 98.81 121 ALA A C 1
ATOM 945 O O . ALA A 1 121 ? -5.121 -3.222 6.927 1.00 98.81 121 ALA A O 1
ATOM 946 N N . LEU A 1 122 ? -5.315 -1.337 5.733 1.00 98.81 122 LEU A N 1
ATOM 947 C CA . LEU A 1 122 ? -5.936 -0.565 6.818 1.00 98.81 122 LEU A CA 1
ATOM 948 C C . LEU A 1 122 ? -7.367 -1.036 7.102 1.00 98.81 122 LEU A C 1
ATOM 950 O O . LEU A 1 122 ? -7.740 -1.241 8.250 1.00 98.81 122 LEU A O 1
ATOM 954 N N . ARG A 1 123 ? -8.161 -1.260 6.053 1.00 98.56 123 ARG A N 1
ATOM 955 C CA . ARG A 1 123 ? -9.572 -1.673 6.150 1.00 98.56 123 ARG A CA 1
ATOM 956 C C . ARG A 1 123 ? -9.775 -3.165 6.430 1.00 98.56 123 ARG A C 1
ATOM 958 O O . ARG A 1 123 ? -10.912 -3.610 6.541 1.00 98.56 123 ARG A O 1
ATOM 965 N N . MET A 1 124 ? -8.701 -3.943 6.548 1.00 98.25 124 MET A N 1
ATOM 966 C CA . MET A 1 124 ? -8.759 -5.297 7.109 1.00 98.25 124 MET A CA 1
ATOM 967 C C . MET A 1 124 ? -8.983 -5.272 8.630 1.00 98.25 124 MET A C 1
ATOM 969 O O . MET A 1 124 ? -9.412 -6.278 9.191 1.00 98.25 124 MET A O 1
ATOM 973 N N . ASP A 1 125 ? -8.738 -4.136 9.289 1.00 97.94 125 ASP A N 1
ATOM 974 C CA . ASP A 1 125 ? -9.069 -3.926 10.696 1.00 97.94 125 ASP A CA 1
ATOM 975 C C . ASP A 1 125 ? -10.542 -3.482 10.850 1.00 97.94 125 ASP A C 1
ATOM 977 O O . ASP A 1 125 ? -10.929 -2.423 10.338 1.00 97.94 125 ASP A O 1
ATOM 981 N N . PRO A 1 126 ? -11.393 -4.255 11.554 1.00 97.12 126 PRO A N 1
ATOM 982 C CA . PRO A 1 126 ? -12.785 -3.877 11.775 1.00 97.12 126 PRO A CA 1
ATOM 983 C C . PRO A 1 126 ? -12.951 -2.569 12.560 1.00 97.12 126 PRO A C 1
ATOM 985 O O . PRO A 1 126 ? -13.944 -1.873 12.332 1.00 97.12 126 PRO A O 1
ATOM 988 N N . ASP A 1 127 ? -12.013 -2.205 13.441 1.00 97.81 127 ASP A N 1
ATOM 989 C CA . ASP A 1 127 ? -12.090 -0.955 14.206 1.00 97.81 127 ASP A CA 1
ATOM 990 C C . ASP A 1 127 ? -11.852 0.252 13.290 1.00 97.81 127 ASP A C 1
ATOM 992 O O . ASP A 1 127 ? -12.581 1.245 13.371 1.00 97.81 127 ASP A O 1
ATOM 996 N N . PHE A 1 128 ? -10.919 0.126 12.339 1.00 98.44 128 PHE A N 1
ATOM 997 C CA . PHE A 1 128 ? -10.717 1.118 11.282 1.00 98.44 128 PHE A CA 1
ATOM 998 C C . PHE A 1 128 ? -11.985 1.289 10.440 1.00 98.44 128 PHE A C 1
ATOM 1000 O O . PHE A 1 128 ? -12.453 2.409 10.240 1.00 98.44 128 PHE A O 1
ATOM 1007 N N . VAL A 1 129 ? -12.583 0.190 9.968 1.00 98.12 129 VAL A N 1
ATOM 1008 C CA . VAL A 1 129 ? -13.800 0.234 9.133 1.00 98.12 129 VAL A CA 1
ATOM 1009 C C . VAL A 1 129 ? -14.978 0.854 9.886 1.00 98.12 129 VAL A C 1
ATOM 1011 O O . VAL A 1 129 ? -15.742 1.643 9.314 1.00 98.12 129 VAL A O 1
ATOM 1014 N N . ALA A 1 130 ? -15.132 0.519 11.169 1.00 98.31 130 ALA A N 1
ATOM 1015 C CA . ALA A 1 130 ? -16.172 1.085 12.016 1.00 98.31 130 ALA A CA 1
ATOM 1016 C C . ALA A 1 130 ? -16.000 2.603 12.166 1.00 98.31 130 ALA A C 1
ATOM 1018 O O . ALA A 1 130 ? -16.952 3.340 11.902 1.00 98.31 130 ALA A O 1
ATOM 1019 N N . ALA A 1 131 ? -14.792 3.063 12.505 1.00 98.44 131 ALA A N 1
ATOM 1020 C CA . ALA A 1 131 ? -14.469 4.480 12.652 1.00 98.44 131 ALA A CA 1
ATOM 1021 C C . ALA A 1 131 ? -14.574 5.255 11.326 1.00 98.44 131 ALA A C 1
ATOM 1023 O O . ALA A 1 131 ? -15.078 6.377 11.300 1.00 98.44 131 ALA A O 1
ATOM 1024 N N . GLU A 1 132 ? -14.169 4.655 10.201 1.00 98.31 132 GLU A N 1
ATOM 1025 C CA . GLU A 1 132 ? -14.291 5.280 8.877 1.00 98.31 132 GLU A CA 1
ATOM 1026 C C . GLU A 1 132 ? -15.760 5.522 8.525 1.00 98.31 132 GLU A C 1
ATOM 1028 O O . GLU A 1 132 ? -16.113 6.577 7.994 1.00 98.31 132 GLU A O 1
ATOM 1033 N N . SER A 1 133 ? -16.621 4.565 8.872 1.00 97.31 133 SER A N 1
ATOM 1034 C CA . SER A 1 133 ? -18.057 4.634 8.612 1.00 97.31 133 SER A CA 1
ATOM 1035 C C . SER A 1 133 ? -18.781 5.647 9.504 1.00 97.31 133 SER A C 1
ATOM 1037 O O . SER A 1 133 ? -19.754 6.256 9.056 1.00 97.31 133 SER A O 1
ATOM 1039 N N . SER A 1 134 ? -18.356 5.819 10.761 1.00 97.19 134 SER A N 1
ATOM 1040 C CA . SER A 1 134 ? -18.997 6.735 11.716 1.00 97.19 134 SER A CA 1
ATOM 1041 C C . SER A 1 134 ? -18.462 8.161 11.643 1.00 97.19 134 SER A C 1
ATOM 1043 O O . SER A 1 134 ? -19.246 9.110 11.626 1.00 97.19 134 SER A O 1
ATOM 1045 N N . ASP A 1 135 ? -17.140 8.305 11.594 1.00 97.81 135 ASP A N 1
ATOM 1046 C CA . ASP A 1 135 ? -16.433 9.558 11.873 1.00 97.81 135 ASP A CA 1
ATOM 1047 C C . ASP A 1 135 ? -15.541 10.011 10.702 1.00 97.81 135 ASP A C 1
ATOM 1049 O O . ASP A 1 135 ? -15.001 11.121 10.710 1.00 97.81 135 ASP A O 1
ATOM 1053 N N . GLY A 1 136 ? -15.437 9.188 9.655 1.00 98.06 136 GLY A N 1
ATOM 1054 C CA . GLY A 1 136 ? -14.692 9.470 8.434 1.00 98.06 136 GLY A CA 1
ATOM 1055 C C . GLY A 1 136 ? -13.238 8.994 8.468 1.00 98.06 136 GLY A C 1
ATOM 1056 O O . GLY A 1 136 ? -12.701 8.576 9.491 1.00 98.06 136 GLY A O 1
ATOM 1057 N N . PHE A 1 137 ? -12.578 9.082 7.311 1.00 98.38 137 PHE A N 1
ATOM 1058 C CA . PHE A 1 137 ? -11.243 8.510 7.093 1.00 98.38 137 PHE A CA 1
ATOM 1059 C C . PHE A 1 137 ? -10.186 8.992 8.097 1.00 98.38 137 PHE A C 1
ATOM 1061 O O . PHE A 1 137 ? -9.426 8.188 8.620 1.00 98.38 137 PHE A O 1
ATOM 1068 N N . VAL A 1 138 ? -10.135 10.295 8.395 1.00 98.19 138 VAL A N 1
ATOM 1069 C CA . VAL A 1 138 ? -9.126 10.853 9.317 1.00 98.19 138 VAL A CA 1
ATOM 1070 C C . VAL A 1 138 ? -9.284 10.287 10.731 1.00 98.19 138 VAL A C 1
ATOM 1072 O O . VAL A 1 138 ? -8.288 9.983 11.381 1.00 98.19 138 VAL A O 1
ATOM 1075 N N . ALA A 1 139 ? -10.522 10.102 11.197 1.00 97.94 139 ALA A N 1
ATOM 1076 C CA . ALA A 1 139 ? -10.785 9.486 12.493 1.00 97.94 139 ALA A CA 1
ATOM 1077 C C . ALA A 1 139 ? -10.401 7.997 12.501 1.00 97.94 139 ALA A C 1
ATOM 1079 O O . ALA A 1 139 ? -9.809 7.535 13.471 1.00 97.94 139 ALA A O 1
ATOM 1080 N N . ALA A 1 140 ? -10.657 7.276 11.406 1.00 98.69 140 ALA A N 1
ATOM 1081 C CA . ALA A 1 140 ? -10.240 5.882 11.243 1.00 98.69 140 ALA A CA 1
ATOM 1082 C C . ALA A 1 140 ? -8.720 5.706 11.273 1.00 98.69 140 ALA A C 1
ATOM 1084 O O . ALA A 1 140 ? -8.199 4.802 11.916 1.00 98.69 140 ALA A O 1
ATOM 1085 N N . VAL A 1 141 ? -7.978 6.611 10.632 1.00 98.62 141 VAL A N 1
ATOM 1086 C CA . VAL A 1 141 ? -6.511 6.592 10.671 1.00 98.62 141 VAL A CA 1
ATOM 1087 C C . VAL A 1 141 ? -5.985 6.624 12.105 1.00 98.62 141 VAL A C 1
ATOM 1089 O O . VAL A 1 141 ? -5.040 5.902 12.411 1.00 98.62 141 VAL A O 1
ATOM 1092 N N . ALA A 1 142 ? -6.627 7.378 13.000 1.00 97.75 142 ALA A N 1
ATOM 1093 C CA . ALA A 1 142 ? -6.228 7.452 14.403 1.00 97.75 142 ALA A CA 1
ATOM 1094 C C . ALA A 1 142 ? -6.420 6.136 15.183 1.00 97.75 142 ALA A C 1
ATOM 1096 O O . ALA A 1 142 ? -5.844 5.996 16.259 1.00 97.75 142 ALA A O 1
ATOM 1097 N N . THR A 1 143 ? -7.203 5.179 14.670 1.00 98.00 143 THR A N 1
ATOM 1098 C CA . THR A 1 143 ? -7.394 3.862 15.302 1.00 98.00 143 THR A CA 1
ATOM 1099 C C . THR A 1 143 ? -6.415 2.811 14.792 1.00 98.00 143 THR A C 1
ATOM 1101 O O . THR A 1 143 ? -6.262 1.778 15.432 1.00 98.00 143 THR A O 1
ATOM 1104 N N . SER A 1 144 ? -5.759 3.046 13.651 1.00 98.19 144 SER A N 1
ATOM 1105 C CA . SER A 1 144 ? -4.860 2.061 13.046 1.00 98.19 144 SER A CA 1
ATOM 1106 C C . SER A 1 144 ? -3.565 1.910 13.843 1.00 98.19 144 SER A C 1
ATOM 1108 O O . SER A 1 144 ? -2.945 2.903 14.237 1.00 98.19 144 SER A O 1
ATOM 1110 N N . GLU A 1 145 ? -3.129 0.661 13.994 1.00 97.75 145 GLU A N 1
ATOM 1111 C CA . GLU A 1 145 ? -1.803 0.255 14.486 1.00 97.75 145 GLU A CA 1
ATOM 1112 C C . GLU A 1 145 ? -0.931 -0.337 13.353 1.00 97.75 145 GLU A C 1
ATOM 1114 O O . GLU A 1 145 ? 0.224 -0.712 13.554 1.00 97.75 145 GLU A O 1
ATOM 1119 N N . ASN A 1 146 ? -1.465 -0.431 12.127 1.00 98.00 146 ASN A N 1
ATOM 1120 C CA . ASN A 1 146 ? -0.756 -0.986 10.974 1.00 98.00 146 ASN A CA 1
ATOM 1121 C C . ASN A 1 146 ? 0.181 0.064 10.348 1.00 98.00 146 ASN A C 1
ATOM 1123 O O . ASN A 1 146 ? -0.157 0.702 9.347 1.00 98.00 146 ASN A O 1
ATOM 1127 N N . LEU A 1 147 ? 1.374 0.222 10.931 1.00 98.06 147 LEU A N 1
ATOM 1128 C CA . LEU A 1 147 ? 2.385 1.192 10.493 1.00 98.06 147 LEU A CA 1
ATOM 1129 C C . LEU A 1 147 ? 2.738 1.068 9.000 1.00 98.06 147 LEU A C 1
ATOM 1131 O O . LEU A 1 147 ? 2.811 2.078 8.300 1.00 98.06 147 LEU A O 1
ATOM 1135 N N . ALA A 1 148 ? 2.914 -0.158 8.497 1.00 98.06 148 ALA A N 1
ATOM 1136 C CA . ALA A 1 148 ? 3.259 -0.398 7.096 1.00 98.06 148 ALA A CA 1
ATOM 1137 C C . ALA A 1 148 ? 2.121 0.009 6.147 1.00 98.06 148 ALA A C 1
ATOM 1139 O O . ALA A 1 148 ? 2.369 0.691 5.153 1.00 98.06 148 ALA A O 1
ATOM 1140 N N . GLY A 1 149 ? 0.875 -0.345 6.474 1.00 98.44 149 GLY A N 1
ATOM 1141 C CA . GLY A 1 149 ? -0.295 0.051 5.690 1.00 98.44 149 GLY A CA 1
ATOM 1142 C C . GLY A 1 149 ? -0.471 1.568 5.649 1.00 98.44 149 GLY A C 1
ATOM 1143 O O . GLY A 1 149 ? -0.715 2.130 4.583 1.00 98.44 149 GLY A O 1
ATOM 1144 N N . LEU A 1 150 ? -0.269 2.247 6.786 1.00 98.81 150 LEU A N 1
ATOM 1145 C CA . LEU A 1 150 ? -0.328 3.709 6.874 1.00 98.81 150 LEU A CA 1
ATOM 1146 C C . LEU A 1 150 ? 0.723 4.364 5.966 1.00 98.81 150 LEU A C 1
ATOM 1148 O O . LEU A 1 150 ? 0.395 5.244 5.163 1.00 98.81 150 LEU A O 1
ATOM 1152 N N . TYR A 1 151 ? 1.972 3.902 6.069 1.00 98.62 151 TYR A N 1
ATOM 1153 C CA . TYR A 1 151 ? 3.096 4.454 5.321 1.00 98.62 151 TYR A CA 1
ATOM 1154 C C . TYR A 1 151 ? 2.935 4.232 3.816 1.00 98.62 151 TYR A C 1
ATOM 1156 O O . TYR A 1 151 ? 2.953 5.194 3.045 1.00 98.62 151 TYR A O 1
ATOM 1164 N N . TRP A 1 152 ? 2.720 2.985 3.385 1.00 98.75 152 TRP A N 1
ATOM 1165 C CA . TRP A 1 152 ? 2.669 2.656 1.961 1.00 98.75 152 TRP A CA 1
ATOM 1166 C C . TRP A 1 152 ? 1.401 3.169 1.280 1.00 98.75 152 TRP A C 1
ATOM 1168 O O . TRP A 1 152 ? 1.481 3.591 0.124 1.00 98.75 152 TRP A O 1
ATOM 1178 N N . ALA A 1 153 ? 0.262 3.251 1.980 1.00 98.75 153 ALA A N 1
ATOM 1179 C CA . ALA A 1 153 ? -0.909 3.953 1.456 1.00 98.75 153 ALA A CA 1
ATOM 1180 C C . ALA A 1 153 ? -0.601 5.439 1.221 1.00 98.75 153 ALA A C 1
ATOM 1182 O O . ALA A 1 153 ? -0.893 5.958 0.144 1.00 98.75 153 ALA A O 1
ATOM 1183 N N . SER A 1 154 ? 0.018 6.115 2.196 1.00 98.62 154 SER A N 1
ATOM 1184 C CA . SER A 1 154 ? 0.364 7.538 2.099 1.00 98.62 154 SER A CA 1
ATOM 1185 C C . SER A 1 154 ? 1.357 7.808 0.965 1.00 98.62 154 SER A C 1
ATOM 1187 O O . SER A 1 154 ? 1.099 8.652 0.105 1.00 98.62 154 SER A O 1
ATOM 1189 N N . ALA A 1 155 ? 2.455 7.048 0.917 1.00 98.62 155 ALA A N 1
ATOM 1190 C CA . ALA A 1 155 ? 3.525 7.214 -0.061 1.00 98.62 155 ALA A CA 1
ATOM 1191 C C . ALA A 1 155 ? 3.013 7.049 -1.499 1.00 98.62 155 ALA A C 1
ATOM 1193 O O . ALA A 1 155 ? 3.198 7.937 -2.333 1.00 98.62 155 ALA A O 1
ATOM 1194 N N . ASN A 1 156 ? 2.288 5.961 -1.775 1.00 98.81 156 ASN A N 1
ATOM 1195 C CA . ASN A 1 156 ? 1.679 5.730 -3.083 1.00 98.81 156 ASN A CA 1
ATOM 1196 C C . ASN A 1 156 ? 0.670 6.826 -3.455 1.00 98.81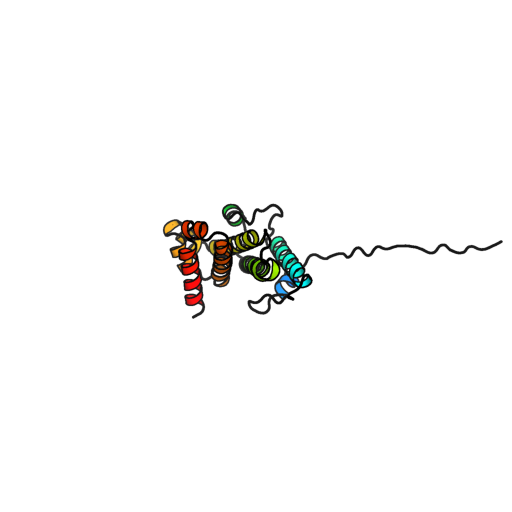 156 ASN A C 1
ATOM 1198 O O . ASN A 1 156 ? 0.656 7.308 -4.588 1.00 98.81 156 ASN A O 1
ATOM 1202 N N . TRP A 1 157 ? -0.178 7.247 -2.511 1.00 98.50 157 TRP A N 1
ATOM 1203 C CA . TRP A 1 157 ? -1.215 8.240 -2.793 1.00 98.50 157 TRP A CA 1
ATOM 1204 C C . TRP A 1 157 ? -0.631 9.615 -3.121 1.00 98.50 157 TRP A C 1
ATOM 1206 O O . TRP A 1 157 ? -1.092 10.267 -4.062 1.00 98.50 157 TRP A O 1
ATOM 1216 N N . LEU A 1 158 ? 0.401 10.039 -2.386 1.00 98.25 158 LEU A N 1
ATOM 1217 C CA . LEU A 1 158 ? 1.115 11.284 -2.659 1.00 98.25 158 LEU A CA 1
ATOM 1218 C C . LEU A 1 158 ? 1.701 11.273 -4.072 1.00 98.25 158 LEU A C 1
ATOM 1220 O O . LEU A 1 158 ? 1.412 12.187 -4.845 1.00 98.25 158 LEU A O 1
ATOM 1224 N N . ARG A 1 159 ? 2.418 10.204 -4.445 1.00 98.25 159 ARG A N 1
ATOM 1225 C CA . ARG A 1 159 ? 3.007 10.061 -5.784 1.00 98.25 159 ARG A CA 1
ATOM 1226 C C . ARG A 1 159 ? 1.962 10.030 -6.894 1.00 98.25 159 ARG A C 1
ATOM 1228 O O . ARG A 1 159 ? 2.079 10.771 -7.866 1.00 98.25 159 ARG A O 1
ATOM 1235 N N . ALA A 1 160 ? 0.879 9.270 -6.731 1.00 98.06 160 ALA A N 1
ATOM 1236 C CA . ALA A 1 160 ? -0.226 9.269 -7.694 1.00 98.06 160 ALA A CA 1
ATOM 1237 C C . ALA A 1 160 ? -0.867 10.664 -7.861 1.00 98.06 160 ALA A C 1
ATOM 1239 O O . ALA A 1 160 ? -1.325 11.019 -8.954 1.00 98.06 160 ALA A O 1
ATOM 1240 N N . GLY A 1 161 ? -0.910 11.454 -6.782 1.00 97.31 161 GLY A N 1
ATOM 1241 C CA . GLY A 1 161 ? -1.454 12.810 -6.765 1.00 97.31 161 GLY A CA 1
ATOM 1242 C C . GLY A 1 161 ? -0.617 13.835 -7.536 1.00 97.31 161 GLY A C 1
ATOM 1243 O O . GLY A 1 161 ? -1.181 14.798 -8.060 1.00 97.31 161 GLY A O 1
ATOM 1244 N N . GLU A 1 162 ? 0.695 13.621 -7.677 1.00 96.81 162 GLU A N 1
ATOM 1245 C CA . GLU A 1 162 ? 1.602 14.527 -8.404 1.00 96.81 162 GLU A CA 1
ATOM 1246 C C . GLU A 1 162 ? 1.241 14.640 -9.897 1.00 96.81 162 GLU A C 1
ATOM 1248 O O . GLU A 1 162 ? 1.375 15.712 -10.489 1.00 96.81 162 GLU A O 1
ATOM 1253 N N . PHE A 1 163 ? 0.678 13.581 -10.488 1.00 96.88 163 PHE A N 1
ATOM 1254 C CA . PHE A 1 163 ? 0.240 13.563 -11.890 1.00 96.88 163 PHE A CA 1
ATOM 1255 C C . PHE A 1 163 ? -0.951 14.488 -12.177 1.00 96.88 163 PHE A C 1
ATOM 1257 O O . PHE A 1 163 ? -1.133 14.927 -13.314 1.00 96.88 163 PHE A O 1
ATOM 1264 N N . ASN A 1 164 ? -1.784 14.780 -11.173 1.00 95.81 164 ASN A N 1
ATOM 1265 C CA . ASN A 1 164 ? -2.890 15.727 -11.293 1.00 95.81 164 ASN A CA 1
ATOM 1266 C C . ASN A 1 164 ? -3.187 16.395 -9.945 1.00 95.81 164 ASN A C 1
ATOM 1268 O O . ASN A 1 164 ? -4.130 16.044 -9.234 1.00 95.81 164 ASN A O 1
ATOM 1272 N N . VAL A 1 165 ? -2.385 17.406 -9.618 1.00 96.31 165 VAL A N 1
ATOM 1273 C CA . VAL A 1 165 ? -2.436 18.103 -8.325 1.00 96.31 165 VAL A CA 1
ATOM 1274 C C . VAL A 1 165 ? -3.822 18.681 -8.016 1.00 96.31 165 VAL A C 1
ATOM 1276 O O . VAL A 1 165 ? -4.272 18.617 -6.875 1.00 96.31 165 VAL A O 1
ATOM 1279 N N . LEU A 1 166 ? -4.527 19.232 -9.012 1.00 96.69 166 LEU A N 1
ATOM 1280 C CA . LEU A 1 166 ? -5.862 19.800 -8.787 1.00 96.69 166 LEU A CA 1
ATOM 1281 C C . LEU A 1 166 ? -6.882 18.717 -8.424 1.00 96.69 166 LEU A C 1
ATOM 1283 O O . LEU A 1 166 ? -7.644 18.898 -7.477 1.00 96.69 166 LEU A O 1
ATOM 1287 N N . GLU A 1 167 ? -6.878 17.592 -9.140 1.00 95.62 167 GLU A N 1
ATOM 1288 C CA . GLU A 1 167 ? -7.715 16.432 -8.810 1.00 95.62 167 GLU A CA 1
ATOM 1289 C C . GLU A 1 167 ? -7.395 15.907 -7.406 1.00 95.62 167 GLU A C 1
ATOM 1291 O O . GLU A 1 167 ? -8.312 15.685 -6.619 1.00 95.62 167 GLU A O 1
ATOM 1296 N N . ALA A 1 168 ? -6.111 15.801 -7.053 1.00 96.50 168 ALA A N 1
ATOM 1297 C CA .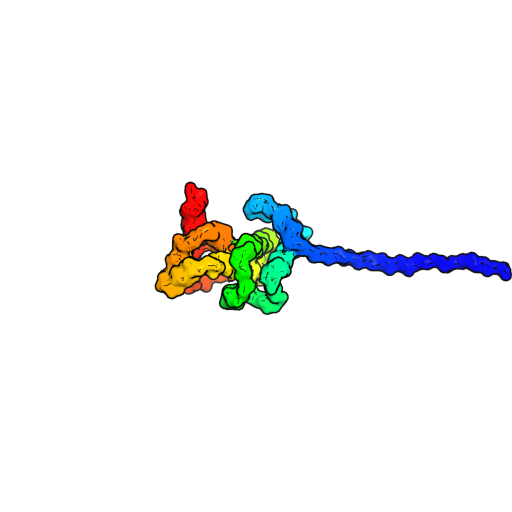 ALA A 1 168 ? -5.678 15.360 -5.730 1.00 96.50 168 ALA A CA 1
ATOM 1298 C C . ALA A 1 168 ? -6.180 16.289 -4.608 1.00 96.50 168 ALA A C 1
ATOM 1300 O O . ALA A 1 168 ? -6.682 15.823 -3.584 1.00 96.50 168 ALA A O 1
ATOM 1301 N N . VAL A 1 169 ? -6.116 17.610 -4.804 1.00 96.62 169 VAL A N 1
ATOM 1302 C CA . VAL A 1 169 ? -6.659 18.581 -3.840 1.00 96.62 169 VAL A CA 1
ATOM 1303 C C . VAL A 1 169 ? -8.171 18.412 -3.685 1.00 96.62 169 VAL A C 1
ATOM 1305 O O . VAL A 1 169 ? -8.656 18.341 -2.558 1.00 96.62 169 VAL A O 1
ATOM 1308 N N . PHE A 1 170 ? -8.922 18.294 -4.785 1.00 96.88 170 PHE A N 1
ATOM 1309 C CA . PHE A 1 170 ? -10.376 18.096 -4.717 1.00 96.88 170 PHE A CA 1
ATOM 1310 C C . PHE A 1 170 ? -10.778 16.745 -4.111 1.00 96.88 170 PHE A C 1
ATOM 1312 O O . PHE A 1 170 ? -11.825 16.658 -3.474 1.00 96.88 170 PHE A O 1
ATOM 1319 N N . ALA A 1 171 ? -9.946 15.713 -4.258 1.00 94.25 171 ALA A N 1
ATOM 1320 C CA . ALA A 1 171 ? -10.138 14.407 -3.629 1.00 94.25 171 ALA A CA 1
ATOM 1321 C C . ALA A 1 171 ? -9.731 14.370 -2.137 1.00 94.25 171 ALA A C 1
ATOM 1323 O O . ALA A 1 171 ? -9.879 13.332 -1.482 1.00 94.25 171 ALA A O 1
ATOM 1324 N N . GLY A 1 172 ? -9.221 15.483 -1.593 1.00 97.06 172 GLY A N 1
ATOM 1325 C CA . GLY A 1 172 ? -8.792 15.595 -0.198 1.00 97.06 172 GLY A CA 1
ATOM 1326 C C . GLY A 1 172 ? -7.495 14.847 0.113 1.00 97.06 172 GLY A C 1
ATOM 1327 O O . GLY A 1 172 ? -7.250 14.526 1.273 1.00 97.06 172 GLY A O 1
ATOM 1328 N N . VAL A 1 173 ? -6.666 14.554 -0.898 1.00 97.19 173 VAL A N 1
ATOM 1329 C CA . VAL A 1 173 ? -5.408 13.810 -0.713 1.00 97.19 173 VAL A CA 1
ATOM 1330 C C . VAL A 1 173 ? -4.517 14.451 0.353 1.00 97.19 173 VAL A C 1
ATOM 1332 O O . VAL A 1 173 ? -4.146 13.720 1.265 1.00 97.19 173 VAL A O 1
ATOM 1335 N N . PRO A 1 174 ? -4.248 15.778 0.346 1.00 97.50 174 PRO A N 1
ATOM 1336 C CA . PRO A 1 174 ? -3.343 16.378 1.327 1.00 97.50 174 PRO A CA 1
ATOM 1337 C C . PRO A 1 174 ? -3.747 16.135 2.787 1.00 97.50 174 PRO A C 1
ATOM 1339 O O . PRO A 1 174 ? -2.897 15.801 3.603 1.00 97.50 174 PRO A O 1
ATOM 1342 N N . GLU A 1 175 ? -5.037 16.266 3.112 1.00 98.12 175 GLU A N 1
ATOM 1343 C CA . GLU A 1 175 ? -5.551 16.043 4.471 1.00 98.12 175 GLU A CA 1
ATOM 1344 C C . GLU A 1 175 ? -5.420 14.572 4.883 1.00 98.12 175 GLU A C 1
ATOM 1346 O O . GLU A 1 175 ? -4.934 14.264 5.970 1.00 98.12 175 GLU A O 1
ATOM 1351 N N . LYS A 1 176 ? -5.801 13.651 3.992 1.00 98.50 176 LYS A N 1
ATOM 1352 C CA . LYS A 1 176 ? -5.754 12.211 4.265 1.00 98.50 176 LYS A CA 1
ATOM 1353 C C . LYS A 1 176 ? -4.321 11.707 4.425 1.00 98.50 176 LYS A C 1
ATOM 1355 O O . LYS A 1 176 ? -4.045 10.946 5.347 1.00 98.50 176 LYS A O 1
ATOM 1360 N N . THR A 1 177 ? -3.400 12.145 3.571 1.00 98.44 177 THR A N 1
ATOM 1361 C CA . THR A 1 177 ? -1.987 11.742 3.642 1.00 98.44 177 THR A CA 1
ATOM 1362 C C . THR A 1 177 ? -1.246 12.408 4.800 1.00 98.44 177 THR A C 1
ATOM 1364 O O . THR A 1 177 ? -0.328 11.800 5.346 1.00 98.44 177 THR A O 1
ATOM 1367 N N . ASP A 1 178 ? -1.643 13.617 5.224 1.00 98.50 178 ASP A N 1
ATOM 1368 C CA . ASP A 1 178 ? -1.125 14.232 6.458 1.00 98.50 178 ASP A CA 1
ATOM 1369 C C . ASP A 1 178 ? -1.564 13.424 7.686 1.00 98.50 178 ASP A C 1
ATOM 1371 O O . ASP A 1 178 ? -0.723 13.096 8.519 1.00 98.50 178 ASP A O 1
ATOM 1375 N N . ALA A 1 179 ? -2.835 13.006 7.756 1.00 98.69 179 ALA A N 1
ATOM 1376 C CA . ALA A 1 179 ? -3.322 12.139 8.830 1.00 98.69 179 ALA A CA 1
ATOM 1377 C C . ALA A 1 179 ? -2.550 10.809 8.893 1.00 98.69 179 ALA A C 1
ATOM 1379 O O . ALA A 1 179 ? -2.068 10.435 9.961 1.00 98.69 179 ALA A O 1
ATOM 1380 N N . LEU A 1 180 ? -2.380 10.128 7.749 1.00 98.75 180 LEU A N 1
ATOM 1381 C CA . LEU A 1 180 ? -1.606 8.882 7.661 1.00 98.75 180 LEU A CA 1
ATOM 1382 C C . LEU A 1 180 ? -0.162 9.087 8.139 1.00 98.75 180 LEU A C 1
ATOM 1384 O O . LEU A 1 180 ? 0.316 8.358 9.003 1.00 98.75 180 LEU A O 1
ATOM 1388 N N . SER A 1 181 ? 0.516 10.112 7.617 1.00 98.25 181 SER A N 1
ATOM 1389 C CA . SER A 1 181 ? 1.922 10.391 7.934 1.00 98.25 181 SER A CA 1
ATOM 1390 C C . SER A 1 181 ? 2.130 10.775 9.400 1.00 98.25 181 SER A C 1
ATOM 1392 O O . SER A 1 181 ? 3.103 10.343 10.013 1.00 98.25 181 SER A O 1
ATOM 1394 N N . ARG A 1 182 ? 1.217 11.557 9.993 1.00 98.19 182 ARG A N 1
ATOM 1395 C CA . ARG A 1 182 ? 1.262 11.887 11.426 1.00 98.19 182 ARG A CA 1
ATOM 1396 C C . ARG A 1 182 ? 1.100 10.649 12.285 1.00 98.19 182 ARG A C 1
ATOM 1398 O O . ARG A 1 182 ? 1.872 10.475 13.219 1.00 98.19 182 ARG A O 1
ATOM 1405 N N . ARG A 1 183 ? 0.151 9.778 11.936 1.00 98.38 183 ARG A N 1
ATOM 1406 C CA . ARG A 1 183 ? -0.055 8.529 12.665 1.00 98.38 183 ARG A CA 1
ATOM 1407 C C . ARG A 1 183 ? 1.166 7.615 12.583 1.00 98.38 183 ARG A C 1
ATOM 1409 O O . ARG A 1 183 ? 1.517 7.012 13.586 1.00 98.38 183 ARG A O 1
ATOM 1416 N N . CYS A 1 184 ? 1.846 7.552 11.434 1.00 98.06 184 CYS A N 1
ATOM 1417 C CA . CYS A 1 184 ? 3.121 6.838 11.335 1.00 98.06 184 CYS A CA 1
ATOM 1418 C C . CYS A 1 184 ? 4.151 7.366 12.340 1.00 98.06 184 CYS A C 1
ATOM 1420 O O . CYS A 1 184 ? 4.760 6.569 13.039 1.00 98.06 184 CYS A O 1
ATOM 1422 N N . ILE A 1 185 ? 4.320 8.690 12.431 1.00 97.06 185 ILE A N 1
ATOM 1423 C CA . ILE A 1 185 ? 5.268 9.314 13.369 1.00 97.06 185 ILE A CA 1
ATOM 1424 C C . ILE A 1 185 ? 4.884 8.999 14.821 1.00 97.06 185 ILE A C 1
ATOM 1426 O O . ILE A 1 185 ? 5.742 8.636 15.611 1.00 97.06 185 ILE A O 1
ATOM 1430 N N . GLU A 1 186 ? 3.597 9.087 15.164 1.00 97.44 186 GLU A N 1
ATOM 1431 C CA . GLU A 1 186 ? 3.102 8.778 16.514 1.00 97.44 186 GLU A CA 1
ATOM 1432 C C . GLU A 1 186 ? 3.336 7.324 16.950 1.00 97.44 186 GLU A C 1
ATOM 1434 O O . GLU A 1 186 ? 3.403 7.066 18.147 1.00 97.44 186 GLU A O 1
ATOM 1439 N N . LEU A 1 187 ? 3.392 6.384 16.002 1.00 96.12 187 LEU A N 1
ATOM 1440 C CA . LEU A 1 187 ? 3.611 4.957 16.263 1.00 96.12 187 LEU A CA 1
ATOM 1441 C C . LEU A 1 187 ? 5.092 4.549 16.230 1.00 96.12 187 LEU A C 1
ATOM 1443 O O . LEU A 1 187 ? 5.427 3.480 16.738 1.00 96.12 187 LEU A O 1
ATOM 1447 N N . ASP A 1 188 ? 5.947 5.352 15.592 1.00 86.50 188 ASP A N 1
ATOM 1448 C CA . ASP A 1 188 ? 7.397 5.120 15.499 1.00 86.50 188 ASP A CA 1
ATOM 1449 C C . ASP A 1 188 ? 8.162 5.673 16.725 1.00 86.50 188 ASP A C 1
ATOM 1451 O O . ASP A 1 188 ? 9.255 5.194 17.033 1.00 86.50 188 ASP A O 1
ATOM 1455 N N . ASP A 1 189 ? 7.573 6.646 17.437 1.00 63.78 189 ASP A N 1
ATOM 1456 C CA . ASP A 1 189 ? 8.073 7.235 18.698 1.00 63.78 189 ASP A CA 1
ATOM 1457 C C . ASP A 1 189 ? 7.847 6.333 19.938 1.00 63.78 189 ASP A C 1
ATOM 1459 O O . ASP A 1 189 ? 8.783 6.230 20.775 1.00 63.78 189 ASP A O 1
#